Protein AF-0000000070146492 (afdb_homodimer)

InterPro domains:
  IPR040174 Renalase [PTHR23357] (2-181)

Nearest PDB structures (foldseek):
  3qj4-assembly2_B  TM=8.404E-01  e=1.003E-21  Homo sapiens
  3qj4-assembly1_A  TM=8.310E-01  e=7.854E-22  Homo sapiens
  2ivd-assembly1_A  TM=7.027E-01  e=3.568E-03  Myxococcus xanthus
  2ivd-assembly2_B  TM=6.870E-01  e=3.568E-03  Myxococcus xanthus
  2ive-assembly2_B  TM=6.710E-01  e=6.982E-03  Myxococcus xanthus

Radius of gyration: 28.59 Å; Cα contacts (8 Å, |Δi|>4): 729; chains: 2; bounding box: 42×84×58 Å

Secondary structure (DSSP, 8-state):
--------SSPPPSSSS-HHHHHHHHT-EEEEEEEEEEE--TT-----S-SEEE-SS-SSEEEEEEE---SS---TT---EEEEEE-HHHHHHTTTS-HHHHHHHHHHHHHHH-TTPPPPSEEEEEEEEEEEEEEPPTT-SSEEEEETTTTEEEEEGGGS-SSHHHHHHHHHHHHHHHHHH-/--------SSPPPSSSS-HHHHHHHHT-EEEEEEEEEEE--TT-----S-SEEE-SS-SSEEEEEEE---SS---TT---EEEEEE-HHHHHHTTTS-HHHHHHHHHHHHHHH-TTPPPPSEEEEEEEEEEEEEEPPTT-SSEEEEETTTTEEEEEGGGS-SSHHHHHHHHHHHHHHHHHH-

Sequence (364 aa):
PPFPLLLPLSPSPHHLISESQKQQLESASYSSRYALGLFYEAGTEIDVPWAARYISSNPCIRFVSIDNKKRSIESSEVGPSVVIHTSVPFGIKHLEGSSEEVQELILKQLETILPNLPKPVHIKCQKWRYSQVTQAVPSCPGQMTLHLNPLLICGGDGFTHSNFDGCTASALSILEVLKNHLPPFPLLLPLSPSPHHLISESQKQQLESASYSSRYALGLFYEAGTEIDVPWAARYISSNPCIRFVSIDNKKRSIESSEVGPSVVIHTSVPFGIKHLEGSSEEVQELILKQLETILPNLPKPVHIKCQKWRYSQVTQAVPSCPGQMTLHLNPLLICGGDGFTHSNFDGCTASALSILEVLKNHL

Solvent-accessible surface area (backbone atoms only — not comparable to full-atom values): 19879 Å² total; per-residue (Å²): 124,78,70,68,72,86,68,73,92,52,89,48,62,95,44,72,61,51,71,67,55,51,51,42,64,64,60,34,38,52,34,23,28,38,36,38,38,37,32,34,51,51,86,56,80,79,93,61,100,59,54,58,47,80,40,86,85,48,80,44,46,31,35,41,35,45,46,63,68,64,76,72,85,62,76,85,74,58,30,26,35,38,39,36,31,39,26,54,68,38,19,58,76,44,62,84,53,52,58,68,60,50,45,52,54,50,52,57,57,41,40,76,77,49,71,83,66,76,85,56,79,43,75,46,66,32,63,29,63,49,47,35,48,74,36,40,26,75,97,26,81,11,29,45,76,57,27,74,73,44,32,30,36,36,33,20,12,49,20,48,30,63,50,67,69,22,40,49,47,9,50,53,42,47,48,49,52,51,58,68,73,92,124,79,70,70,73,85,67,70,90,50,88,49,61,96,44,72,61,49,72,68,55,52,52,42,64,65,61,35,38,54,35,25,27,38,36,39,38,37,32,36,52,50,86,56,80,79,95,60,101,59,54,59,46,80,39,85,85,50,81,44,45,30,35,40,34,45,46,63,66,66,77,72,84,63,76,85,74,57,31,25,36,39,40,36,31,38,26,55,67,38,19,58,75,47,64,86,53,50,60,69,60,49,45,52,54,50,52,58,57,41,40,77,76,49,70,82,65,76,85,56,79,42,75,45,65,31,62,28,62,49,46,34,49,73,36,40,27,76,98,26,81,11,29,44,76,55,28,74,72,44,33,30,36,36,34,21,13,48,20,47,30,63,50,68,68,22,40,49,47,9,49,52,41,47,50,49,51,51,58,69,72,94

Organism: Ornithorhynchus anatinus (NCBI:txid9258)

Foldseek 3Di:
DPPQPPDDPDDDDPDLFDPVRVVLLVPWAAFKKKKKKFFAWQPDDDDDPDQKDADDPFQWWGIKGKAQPPDDPDDSGGGIMMMTMTDRVNCVVCVPPDQVVSVVVVVVSVCVVPVDDDHGPDMDMDMDRGDKTPGARPPQALKDFRHLVVTDIDGDCSRAIDDDVSRVRNVVVVVVSVVVSD/DPPQPPDDPDDDDPDLFDPVRVVLLVPWAAFKKKKKKFFAWQPDDDDDPDQKDADDPFQWWGIKGKAQPPDDPDDSGGGIMMMTMTDRVNCVVCVPPDQVVSVVVVVVSVCVVPVPDDHGPDMDMDMDRGDKTPGARPPQALKDFRHLVVTDIDGDCNRAIDDDVSRVRNVVVVVVSVVVSD

Structure (mmCIF, N/CA/C/O backbone):
data_AF-0000000070146492-model_v1
#
loop_
_entity.id
_entity.type
_entity.pdbx_description
1 polymer 'Renalase, FAD dependent amine oxidase'
#
loop_
_atom_site.group_PDB
_atom_site.id
_atom_site.type_symbol
_atom_site.label_atom_id
_atom_site.label_alt_id
_atom_site.label_comp_id
_atom_site.label_asym_id
_atom_site.label_entity_id
_atom_site.label_seq_id
_atom_site.pdbx_PDB_ins_code
_atom_site.Cartn_x
_atom_site.Cartn_y
_atom_site.Cartn_z
_atom_site.occupancy
_atom_site.B_iso_or_equiv
_atom_site.auth_seq_id
_atom_site.auth_comp_id
_atom_site.auth_asym_id
_atom_site.auth_atom_id
_atom_site.pdbx_PDB_model_num
ATOM 1 N N . PRO A 1 1 ? -12.344 16.328 19.234 1 38.56 1 PRO A N 1
ATOM 2 C CA . PRO A 1 1 ? -11.914 16.5 17.844 1 38.56 1 PRO A CA 1
ATOM 3 C C . PRO A 1 1 ? -10.453 16.109 17.625 1 38.56 1 PRO A C 1
ATOM 5 O O . PRO A 1 1 ? -9.633 16.25 18.531 1 38.56 1 PRO A O 1
ATOM 8 N N . PRO A 1 2 ? -10.172 15.25 16.688 1 46.34 2 PRO A N 1
ATOM 9 C CA . PRO A 1 2 ? -8.82 14.688 16.578 1 46.34 2 PRO A CA 1
ATOM 10 C C . PRO A 1 2 ? -7.734 15.766 16.578 1 46.34 2 PRO A C 1
ATOM 12 O O . PRO A 1 2 ? -7.973 16.891 16.141 1 46.34 2 PRO A O 1
ATOM 15 N N . PHE A 1 3 ? -7.051 15.875 17.688 1 45.5 3 PHE A N 1
ATOM 16 C CA . PHE A 1 3 ? -5.832 16.672 17.656 1 45.5 3 PHE A CA 1
ATOM 17 C C . PHE A 1 3 ? -5.234 16.703 16.266 1 45.5 3 PHE A C 1
ATOM 19 O O . PHE A 1 3 ? -5.102 15.672 15.609 1 45.5 3 PHE A O 1
ATOM 26 N N . PRO A 1 4 ? -5.465 17.828 15.648 1 51.38 4 PRO A N 1
ATOM 27 C CA . PRO A 1 4 ? -4.824 17.844 14.336 1 51.38 4 PRO A CA 1
ATOM 28 C C . PRO A 1 4 ? -3.438 17.219 14.344 1 51.38 4 PRO A C 1
ATOM 30 O O . PRO A 1 4 ? -2.734 17.266 15.352 1 51.38 4 PRO A O 1
ATOM 33 N N . LEU A 1 5 ? -3.273 16.141 13.703 1 52.41 5 LEU A N 1
ATOM 34 C CA . LEU A 1 5 ? -1.913 15.648 13.508 1 52.41 5 LEU A CA 1
ATOM 35 C C . LEU A 1 5 ? -0.946 16.812 13.289 1 52.41 5 LEU A C 1
ATOM 37 O O . LEU A 1 5 ? -1.197 17.688 12.453 1 52.41 5 LEU A O 1
ATOM 41 N N . LEU A 1 6 ? -0.268 17.203 14.43 1 59.22 6 LEU A N 1
ATOM 42 C CA . LEU A 1 6 ? 0.727 18.266 14.273 1 59.22 6 LEU A CA 1
ATOM 43 C C . LEU A 1 6 ? 1.53 18.078 12.992 1 59.22 6 LEU A C 1
ATOM 45 O O . LEU A 1 6 ? 2.275 17.094 12.859 1 59.22 6 LEU A O 1
ATOM 49 N N . LEU A 1 7 ? 1.055 18.75 11.961 1 60.78 7 LEU A N 1
ATOM 50 C CA . LEU A 1 7 ? 1.689 18.641 10.648 1 60.78 7 LEU A CA 1
ATOM 51 C C . LEU A 1 7 ? 2.967 19.469 10.594 1 60.78 7 LEU A C 1
ATOM 53 O O . LEU A 1 7 ? 3.027 20.562 11.164 1 60.78 7 LEU A O 1
ATOM 57 N N . PRO A 1 8 ? 3.965 18.766 10.125 1 60.12 8 PRO A N 1
ATOM 58 C CA . PRO A 1 8 ? 5.219 19.516 10.008 1 60.12 8 PRO A CA 1
ATOM 59 C C . PRO A 1 8 ? 5.102 20.734 9.086 1 60.12 8 PRO A C 1
ATOM 61 O O . PRO A 1 8 ? 4.203 20.781 8.242 1 60.12 8 PRO A O 1
ATOM 64 N N . LEU A 1 9 ? 5.852 21.75 9.414 1 69 9 LEU A N 1
ATOM 65 C CA . LEU A 1 9 ? 5.887 22.938 8.57 1 69 9 LEU A CA 1
ATOM 66 C C . LEU A 1 9 ? 6.73 22.703 7.324 1 69 9 LEU A C 1
ATOM 68 O O . LEU A 1 9 ? 7.699 23.422 7.074 1 69 9 LEU A O 1
ATOM 72 N N . SER A 1 10 ? 6.59 21.453 6.75 1 63.06 10 SER A N 1
ATOM 73 C CA . SER A 1 10 ? 7.305 21.141 5.516 1 63.06 10 SER A CA 1
ATOM 74 C C . SER A 1 10 ? 6.348 21.047 4.332 1 63.06 10 SER A C 1
ATOM 76 O O . SER A 1 10 ? 5.16 20.766 4.512 1 63.06 10 SER A O 1
ATOM 78 N N . PRO A 1 11 ? 6.922 21.469 3.213 1 59.66 11 PRO A N 1
ATOM 79 C CA . PRO A 1 11 ? 6.07 21.422 2.023 1 59.66 11 PRO A CA 1
ATOM 80 C C . PRO A 1 11 ? 5.387 20.062 1.851 1 59.66 11 PRO A C 1
ATOM 82 O O . PRO A 1 11 ? 5.98 19.031 2.145 1 59.66 11 PRO A O 1
ATOM 85 N N . SER A 1 12 ? 4.078 20.172 1.763 1 61.81 12 SER A N 1
ATOM 86 C CA . SER A 1 12 ? 3.32 18.938 1.542 1 61.81 12 SER A CA 1
ATOM 87 C C . SER A 1 12 ? 3.227 18.609 0.057 1 61.81 12 SER A C 1
ATOM 89 O O . SER A 1 12 ? 3.184 19.5 -0.785 1 61.81 12 SER A O 1
ATOM 91 N N . PRO A 1 13 ? 3.438 17.406 -0.226 1 61.25 13 PRO A N 1
ATOM 92 C CA . PRO A 1 13 ? 3.307 17.062 -1.643 1 61.25 13 PRO A CA 1
ATOM 93 C C . PRO A 1 13 ? 1.911 17.344 -2.193 1 61.25 13 PRO A C 1
ATOM 95 O O . PRO A 1 13 ? 0.932 17.328 -1.442 1 61.25 13 PRO A O 1
ATOM 98 N N . HIS A 1 14 ? 1.918 17.688 -3.426 1 64.25 14 HIS A N 1
ATOM 99 C CA . HIS A 1 14 ? 0.684 17.953 -4.156 1 64.25 14 HIS A CA 1
ATOM 100 C C . HIS A 1 14 ? -0.111 16.672 -4.371 1 64.25 14 HIS A C 1
ATOM 102 O O . HIS A 1 14 ? -1.314 16.719 -4.637 1 64.25 14 HIS A O 1
ATOM 108 N N . HIS A 1 15 ? 0.665 15.57 -4.258 1 75.31 15 HIS A N 1
ATOM 109 C CA . HIS A 1 15 ? 0.037 14.266 -4.457 1 75.31 15 HIS A CA 1
ATOM 110 C C . HIS A 1 15 ? 0.313 13.336 -3.281 1 75.31 15 HIS A C 1
ATOM 112 O O . HIS A 1 15 ? 1.333 13.477 -2.602 1 75.31 15 HIS A O 1
ATOM 118 N N . LEU A 1 16 ? -0.626 12.547 -3.051 1 79.5 16 LEU A N 1
ATOM 119 C CA . LEU A 1 16 ? -0.427 11.57 -1.985 1 79.5 16 LEU A CA 1
ATOM 120 C C . LEU A 1 16 ? 0.783 10.688 -2.275 1 79.5 16 LEU A C 1
ATOM 122 O O . LEU A 1 16 ? 1.539 10.344 -1.365 1 79.5 16 LEU A O 1
ATOM 126 N N . ILE A 1 17 ? 0.927 10.383 -3.562 1 85.44 17 ILE A N 1
ATOM 127 C CA . ILE A 1 17 ? 2.055 9.578 -4.023 1 85.44 17 ILE A CA 1
ATOM 128 C C . ILE A 1 17 ? 2.854 10.359 -5.062 1 85.44 17 ILE A C 1
ATOM 130 O O . ILE A 1 17 ? 2.289 10.867 -6.035 1 85.44 17 ILE A O 1
ATOM 134 N N . SER A 1 18 ? 4.16 10.469 -4.84 1 86.69 18 SER A N 1
ATOM 135 C CA . SER A 1 18 ? 5.004 11.203 -5.777 1 86.69 18 SER A CA 1
ATOM 136 C C . SER A 1 18 ? 5.266 10.383 -7.039 1 86.69 18 SER A C 1
ATOM 138 O O . SER A 1 18 ? 5.105 9.164 -7.039 1 86.69 18 SER A O 1
ATOM 140 N N . GLU A 1 19 ? 5.688 11.047 -8.117 1 87 19 GLU A N 1
ATOM 141 C CA . GLU A 1 19 ? 6.047 10.375 -9.367 1 87 19 GLU A CA 1
ATOM 142 C C . GLU A 1 19 ? 7.223 9.422 -9.156 1 87 19 GLU A C 1
ATOM 144 O O . GLU A 1 19 ? 7.254 8.336 -9.734 1 87 19 GLU A O 1
ATOM 149 N N . SER A 1 20 ? 8.133 9.883 -8.352 1 90.5 20 SER A N 1
ATOM 150 C CA . SER A 1 20 ? 9.281 9.039 -8.062 1 90.5 20 SER A CA 1
ATOM 151 C C . SER A 1 20 ? 8.859 7.758 -7.352 1 90.5 20 SER A C 1
ATOM 153 O O . SER A 1 20 ? 9.383 6.68 -7.648 1 90.5 20 SER A O 1
ATOM 155 N N . GLN A 1 21 ? 7.996 7.809 -6.465 1 89.94 21 GLN A N 1
ATOM 156 C CA . GLN A 1 21 ? 7.477 6.645 -5.758 1 89.94 21 GLN A CA 1
ATOM 157 C C . GLN A 1 21 ? 6.742 5.703 -6.707 1 89.94 21 GLN A C 1
ATOM 159 O O . GLN A 1 21 ? 6.887 4.484 -6.617 1 89.94 21 GLN A O 1
ATOM 164 N N . LYS A 1 22 ? 5.98 6.258 -7.555 1 88.12 22 LYS A N 1
ATOM 165 C CA . LYS A 1 22 ? 5.281 5.453 -8.555 1 88.12 22 LYS A CA 1
ATOM 166 C C . LYS A 1 22 ? 6.266 4.668 -9.414 1 88.12 22 LYS A C 1
ATOM 168 O O . LYS A 1 22 ? 6.078 3.471 -9.641 1 88.12 22 LYS A O 1
ATOM 173 N N . GLN A 1 23 ? 7.207 5.371 -9.891 1 91.38 23 GLN A N 1
ATOM 174 C CA . GLN A 1 23 ? 8.227 4.738 -10.719 1 91.38 23 GLN A CA 1
ATOM 175 C C . GLN A 1 23 ? 8.938 3.625 -9.961 1 91.38 23 GLN A C 1
ATOM 177 O O . GLN A 1 23 ? 9.227 2.566 -10.523 1 91.38 23 GLN A O 1
ATOM 182 N N . GLN A 1 24 ? 9.266 3.859 -8.742 1 92.62 24 GLN A N 1
ATOM 183 C CA . GLN A 1 24 ? 9.914 2.846 -7.918 1 92.62 24 GLN A CA 1
ATOM 184 C C . GLN A 1 24 ? 9.031 1.613 -7.762 1 92.62 24 GLN A C 1
ATOM 186 O O . GLN A 1 24 ? 9.5 0.482 -7.891 1 92.62 24 GLN A O 1
ATOM 191 N N . LEU A 1 25 ? 7.785 1.831 -7.496 1 90.44 25 LEU A N 1
ATOM 192 C CA . LEU A 1 25 ? 6.832 0.737 -7.348 1 90.44 25 LEU A CA 1
ATOM 193 C C . LEU A 1 25 ? 6.738 -0.081 -8.633 1 90.44 25 LEU A C 1
ATOM 195 O O . LEU A 1 25 ? 6.625 -1.308 -8.578 1 90.44 25 LEU A O 1
ATOM 199 N N . GLU A 1 26 ? 6.855 0.571 -9.742 1 89.5 26 GLU A N 1
ATOM 200 C CA . GLU A 1 26 ? 6.719 -0.075 -11.039 1 89.5 26 GLU A CA 1
ATOM 201 C C . GLU A 1 26 ? 8.008 -0.787 -11.445 1 89.5 26 GLU A C 1
ATOM 203 O O . GLU A 1 26 ? 8.023 -1.561 -12.398 1 89.5 26 GLU A O 1
ATOM 208 N N . SER A 1 27 ? 9.031 -0.543 -10.688 1 92.44 27 SER A N 1
ATOM 209 C CA . SER A 1 27 ? 10.328 -1.104 -11.055 1 92.44 27 SER A CA 1
ATOM 210 C C . SER A 1 27 ? 10.445 -2.555 -10.609 1 92.44 27 SER A C 1
ATOM 212 O O . SER A 1 27 ? 11.344 -3.275 -11.055 1 92.44 27 SER A O 1
ATOM 214 N N . ALA A 1 28 ? 9.625 -2.936 -9.719 1 92.44 28 ALA A N 1
ATOM 215 C CA . ALA A 1 28 ? 9.641 -4.344 -9.328 1 92.44 28 ALA A CA 1
ATOM 216 C C . ALA A 1 28 ? 9.383 -5.25 -10.531 1 92.44 28 ALA A C 1
ATOM 218 O O . ALA A 1 28 ? 8.633 -4.883 -11.438 1 92.44 28 ALA A O 1
ATOM 219 N N . SER A 1 29 ? 10.047 -6.414 -10.531 1 91.69 29 SER A N 1
ATOM 220 C CA . SER A 1 29 ? 9.844 -7.371 -11.609 1 91.69 29 SER A CA 1
ATOM 221 C C . SER A 1 29 ? 9.375 -8.719 -11.07 1 91.69 29 SER A C 1
ATOM 223 O O . SE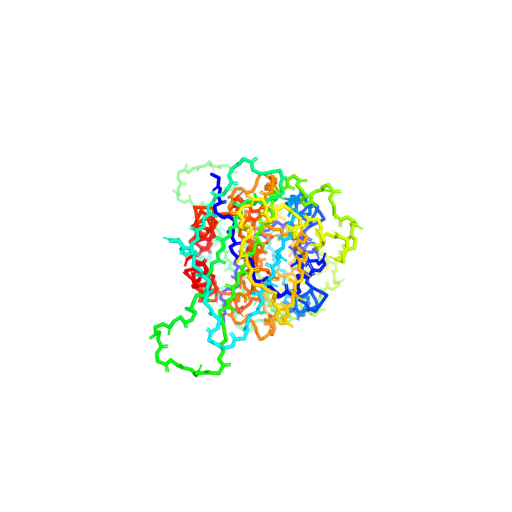R A 1 29 ? 9.711 -9.102 -9.953 1 91.69 29 SER A O 1
ATOM 225 N N . TYR A 1 30 ? 8.695 -9.391 -11.914 1 90 30 TYR A N 1
ATOM 226 C CA . TYR A 1 30 ? 8.094 -10.672 -11.562 1 90 30 TYR A CA 1
ATOM 227 C C . TYR A 1 30 ? 8.32 -11.703 -12.664 1 90 30 TYR A C 1
ATOM 229 O O . TYR A 1 30 ? 8.445 -11.344 -13.836 1 90 30 TYR A O 1
ATOM 237 N N . SER A 1 31 ? 8.414 -12.945 -12.25 1 89.12 31 SER A N 1
ATOM 238 C CA . SER A 1 31 ? 8.438 -14.031 -13.219 1 89.12 31 SER A CA 1
ATOM 239 C C . SER A 1 31 ? 7.031 -14.445 -13.625 1 89.12 31 SER A C 1
ATOM 241 O O . SER A 1 31 ? 6.066 -14.172 -12.906 1 89.12 31 SER A O 1
ATOM 243 N N . SER A 1 32 ? 7.035 -14.945 -14.844 1 88.94 32 SER A N 1
ATOM 244 C CA . SER A 1 32 ? 5.793 -15.539 -15.32 1 88.94 32 SER A CA 1
ATOM 245 C C . SER A 1 32 ? 5.852 -17.062 -15.25 1 88.94 32 SER A C 1
ATOM 247 O O . SER A 1 32 ? 6.926 -17.656 -15.391 1 88.94 32 SER A O 1
ATOM 249 N N . ARG A 1 33 ? 4.688 -17.656 -14.984 1 90.25 33 ARG A N 1
ATOM 250 C CA . ARG A 1 33 ? 4.586 -19.125 -14.945 1 90.25 33 ARG A CA 1
ATOM 251 C C . ARG A 1 33 ? 3.23 -19.578 -15.469 1 90.25 33 ARG A C 1
ATOM 253 O O . ARG A 1 33 ? 2.285 -18.797 -15.547 1 90.25 33 ARG A O 1
ATOM 260 N N . TYR A 1 34 ? 3.273 -20.844 -15.891 1 92.19 34 TYR A N 1
ATOM 261 C CA . TYR A 1 34 ? 2.01 -21.484 -16.25 1 92.19 34 TYR A CA 1
ATOM 262 C C . TYR A 1 34 ? 1.617 -22.531 -15.227 1 92.19 34 TYR A C 1
ATOM 264 O O . TYR A 1 34 ? 2.482 -23.203 -14.641 1 92.19 34 TYR A O 1
ATOM 272 N N . ALA A 1 35 ? 0.343 -22.625 -15.078 1 92.38 35 ALA A N 1
ATOM 273 C CA . ALA A 1 35 ? -0.216 -23.766 -14.359 1 92.38 35 ALA A CA 1
ATOM 274 C C . ALA A 1 35 ? -1.19 -24.531 -15.242 1 92.38 35 ALA A C 1
ATOM 276 O O . ALA A 1 35 ? -1.97 -23.938 -15.992 1 92.38 35 ALA A O 1
ATOM 277 N N . LEU A 1 36 ? -1.125 -25.844 -15.195 1 95.25 36 LEU A N 1
ATOM 278 C CA . LEU A 1 36 ? -2.037 -26.719 -15.922 1 95.25 36 LEU A CA 1
ATOM 279 C C . LEU A 1 36 ? -2.799 -27.625 -14.969 1 95.25 36 LEU A C 1
ATOM 281 O O . LEU A 1 36 ? -2.191 -28.328 -14.148 1 95.25 36 LEU A O 1
ATOM 285 N N . GLY A 1 37 ? -4.113 -27.516 -15.062 1 95.06 37 GLY A N 1
ATOM 286 C CA . GLY A 1 37 ? -4.961 -28.422 -14.305 1 95.06 37 GLY A CA 1
ATOM 287 C C . GLY A 1 37 ? -5.578 -29.516 -15.148 1 95.06 37 GLY A C 1
ATOM 288 O O . GLY A 1 37 ? -6.156 -29.234 -16.203 1 95.06 37 GLY A O 1
ATOM 289 N N . LEU A 1 38 ? -5.402 -30.719 -14.695 1 96.06 38 LEU A N 1
ATOM 290 C CA . LEU A 1 38 ? -6.059 -31.875 -15.281 1 96.06 38 LEU A CA 1
ATOM 291 C C . LEU A 1 38 ? -7.133 -32.438 -14.344 1 96.06 38 LEU A C 1
ATOM 293 O O . LEU A 1 38 ? -6.844 -32.781 -13.203 1 96.06 38 LEU A O 1
ATOM 297 N N . PHE A 1 39 ? -8.328 -32.5 -14.859 1 95 39 PHE A N 1
ATOM 298 C CA . PHE A 1 39 ? -9.453 -32.938 -14.039 1 95 39 PHE A CA 1
ATOM 299 C C . PHE A 1 39 ? -10.023 -34.25 -14.555 1 95 39 PHE A C 1
ATOM 301 O O . PHE A 1 39 ? -10.234 -34.406 -15.766 1 95 39 PHE A O 1
ATOM 308 N N . TYR A 1 40 ? -10.312 -35.125 -13.609 1 94.88 40 TYR A N 1
ATOM 309 C CA . TYR A 1 40 ? -10.742 -36.469 -13.984 1 94.88 40 TYR A CA 1
ATOM 310 C C . TYR A 1 40 ? -12.125 -36.781 -13.414 1 94.88 40 TYR A C 1
ATOM 312 O O . TYR A 1 40 ? -12.609 -36.062 -12.531 1 94.88 40 TYR A O 1
ATOM 320 N N . GLU A 1 41 ? -12.695 -37.75 -14.008 1 92.94 41 GLU A N 1
ATOM 321 C CA . GLU A 1 41 ? -14.008 -38.188 -13.531 1 92.94 41 GLU A CA 1
ATOM 322 C C . GLU A 1 41 ? -13.898 -38.844 -12.164 1 92.94 41 GLU A C 1
ATOM 324 O O . GLU A 1 41 ? -12.859 -39.438 -11.828 1 92.94 41 GLU A O 1
ATOM 329 N N . ALA A 1 42 ? -15.047 -38.719 -11.508 1 90.81 42 ALA A N 1
ATOM 330 C CA . ALA A 1 42 ? -15.141 -39.438 -10.242 1 90.81 42 ALA A CA 1
ATOM 331 C C . ALA A 1 42 ? -14.805 -40.938 -10.414 1 90.81 42 ALA A C 1
ATOM 333 O O . ALA A 1 42 ? -15.234 -41.562 -11.391 1 90.81 42 ALA A O 1
ATOM 334 N N . GLY A 1 43 ? -14.016 -41.469 -9.492 1 88.62 43 GLY A N 1
ATOM 335 C CA . GLY A 1 43 ? -13.656 -42.875 -9.555 1 88.62 43 GLY A CA 1
ATOM 336 C C . GLY A 1 43 ? -12.312 -43.125 -10.211 1 88.62 43 GLY A C 1
ATOM 337 O O . GLY A 1 43 ? -11.758 -44.219 -10.117 1 88.62 43 GLY A O 1
ATOM 338 N N . THR A 1 44 ? -11.836 -42.031 -10.891 1 91.81 44 THR A N 1
ATOM 339 C CA . THR A 1 44 ? -10.516 -42.188 -11.5 1 91.81 44 THR A CA 1
ATOM 340 C C . THR A 1 44 ? -9.438 -42.312 -10.43 1 91.81 44 THR A C 1
ATOM 342 O O . THR A 1 44 ? -9.477 -41.594 -9.414 1 91.81 44 THR A O 1
ATOM 345 N N . GLU A 1 45 ? -8.523 -43.25 -10.641 1 89.12 45 GLU A N 1
ATOM 346 C CA . GLU A 1 45 ? -7.406 -43.406 -9.719 1 89.12 45 GLU A CA 1
ATOM 347 C C . GLU A 1 45 ? -6.09 -43 -10.367 1 89.12 45 GLU A C 1
ATOM 349 O O . GLU A 1 45 ? -5.773 -43.406 -11.484 1 89.12 45 GLU A O 1
ATOM 354 N N . ILE A 1 46 ? -5.465 -42.125 -9.719 1 90.69 46 ILE A N 1
ATOM 355 C CA . ILE A 1 46 ? -4.121 -41.75 -10.133 1 90.69 46 ILE A CA 1
ATOM 356 C C . ILE A 1 46 ? -3.09 -42.438 -9.234 1 90.69 46 ILE A C 1
ATOM 358 O O . ILE A 1 46 ? -2.963 -42.094 -8.055 1 90.69 46 ILE A O 1
ATOM 362 N N . ASP A 1 47 ? -2.41 -43.406 -9.734 1 86.06 47 ASP A N 1
ATOM 363 C CA . ASP A 1 47 ? -1.532 -44.281 -8.969 1 86.06 47 ASP A CA 1
ATOM 364 C C . ASP A 1 47 ? -0.116 -43.688 -8.898 1 86.06 47 ASP A C 1
ATOM 366 O O . ASP A 1 47 ? 0.778 -44.156 -9.617 1 86.06 47 ASP A O 1
ATOM 370 N N . VAL A 1 48 ? 0.106 -42.75 -8.156 1 88.12 48 VAL A N 1
ATOM 371 C CA . VAL A 1 48 ? 1.417 -42.156 -7.867 1 88.12 48 VAL A CA 1
ATOM 372 C C . VAL A 1 48 ? 1.633 -42.125 -6.355 1 88.12 48 VAL A C 1
ATOM 374 O O . VAL A 1 48 ? 0.7 -41.844 -5.598 1 88.12 48 VAL A O 1
ATOM 377 N N . PRO A 1 49 ? 2.766 -42.438 -5.797 1 87.25 49 PRO A N 1
ATOM 378 C CA . PRO A 1 49 ? 3 -42.625 -4.363 1 87.25 49 PRO A CA 1
ATOM 379 C C . PRO A 1 49 ? 3.221 -41.281 -3.641 1 87.25 49 PRO A C 1
ATOM 381 O O . PRO A 1 49 ? 3.752 -41.281 -2.527 1 87.25 49 PRO A O 1
ATOM 384 N N . TRP A 1 50 ? 3.047 -40.156 -4.332 1 88.31 50 TRP A N 1
ATOM 385 C CA . TRP A 1 50 ? 3.248 -38.844 -3.723 1 88.31 50 TRP A CA 1
ATOM 386 C C . TRP A 1 50 ? 2.086 -37.906 -4.043 1 88.31 50 TRP A C 1
ATOM 388 O O . TRP A 1 50 ? 1.426 -38.062 -5.074 1 88.31 50 TRP A O 1
ATOM 398 N N . ALA A 1 51 ? 1.689 -37.031 -3.115 1 88.62 51 ALA A N 1
ATOM 399 C CA . ALA A 1 51 ? 0.662 -36.031 -3.312 1 88.62 51 ALA A CA 1
ATOM 400 C C . ALA A 1 51 ? 1.224 -34.812 -4.055 1 88.62 51 ALA A C 1
ATOM 402 O O . ALA A 1 51 ? 0.498 -34.125 -4.781 1 88.62 51 ALA A O 1
ATOM 403 N N . ALA A 1 52 ? 2.447 -34.594 -3.863 1 91 52 ALA A N 1
ATOM 404 C CA . ALA A 1 52 ? 3.133 -33.5 -4.52 1 91 52 ALA A CA 1
ATOM 405 C C . ALA A 1 52 ? 4.609 -33.812 -4.738 1 91 52 ALA A C 1
ATOM 407 O O . ALA A 1 52 ? 5.219 -34.531 -3.945 1 91 52 ALA A O 1
ATOM 408 N N . ARG A 1 53 ? 5.109 -33.281 -5.793 1 91.19 53 ARG A N 1
ATOM 409 C CA . ARG A 1 53 ? 6.504 -33.562 -6.137 1 91.19 53 ARG A CA 1
ATOM 410 C C . ARG A 1 53 ? 7.152 -32.344 -6.801 1 91.19 53 ARG A C 1
ATOM 412 O O . ARG A 1 53 ? 6.578 -31.75 -7.711 1 91.19 53 ARG A O 1
ATOM 419 N N . TYR A 1 54 ? 8.336 -32 -6.27 1 91.81 54 TYR A N 1
ATOM 420 C CA . TYR A 1 54 ? 9.18 -31.016 -6.922 1 91.81 54 TYR A CA 1
ATOM 421 C C . TYR A 1 54 ? 10.094 -31.672 -7.953 1 91.81 54 TYR A C 1
ATOM 423 O O . TYR A 1 54 ? 10.727 -32.688 -7.676 1 91.81 54 TYR A O 1
ATOM 431 N N . ILE A 1 55 ? 10.18 -31.062 -9.047 1 93.31 55 ILE A N 1
ATOM 432 C CA . ILE A 1 55 ? 10.938 -31.656 -10.148 1 93.31 55 ILE A CA 1
ATOM 433 C C . ILE A 1 55 ? 12.031 -30.688 -10.594 1 93.31 55 ILE A C 1
ATOM 435 O O . ILE A 1 55 ? 11.742 -29.656 -11.195 1 93.31 55 ILE A O 1
ATOM 439 N N . SER A 1 56 ? 13.258 -31.031 -10.461 1 90.69 56 SER A N 1
ATOM 440 C CA . SER A 1 56 ? 14.352 -30.109 -10.727 1 90.69 56 SER A CA 1
ATOM 441 C C . SER A 1 56 ? 14.977 -30.375 -12.094 1 90.69 56 SER A C 1
ATOM 443 O O . SER A 1 56 ? 15.625 -29.5 -12.664 1 90.69 56 SER A O 1
ATOM 445 N N . SER A 1 57 ? 14.734 -31.516 -12.688 1 91.69 57 SER A N 1
ATOM 446 C CA . SER A 1 57 ? 15.508 -31.922 -13.859 1 91.69 57 SER A CA 1
ATOM 447 C C . SER A 1 57 ? 14.75 -31.656 -15.148 1 91.69 57 SER A C 1
ATOM 449 O O . SER A 1 57 ? 15.32 -31.734 -16.234 1 91.69 57 SER A O 1
ATOM 451 N N . ASN A 1 58 ? 13.523 -31.297 -15.039 1 95.25 58 ASN A N 1
ATOM 452 C CA . ASN A 1 58 ? 12.703 -31.078 -16.219 1 95.25 58 ASN A CA 1
ATOM 453 C C . ASN A 1 58 ? 12.781 -29.641 -16.703 1 95.25 58 ASN A C 1
ATOM 455 O O . ASN A 1 58 ? 12.766 -28.703 -15.898 1 95.25 58 ASN A O 1
ATOM 459 N N . PRO A 1 59 ? 12.898 -29.438 -18 1 95.06 59 PRO A N 1
ATOM 460 C CA . PRO A 1 59 ? 13.055 -28.078 -18.516 1 95.06 59 PRO A CA 1
ATOM 461 C C . PRO A 1 59 ? 11.766 -27.266 -18.453 1 95.06 59 PRO A C 1
ATOM 463 O O . PRO A 1 59 ? 11.789 -26.047 -18.641 1 95.06 59 PRO A O 1
ATOM 466 N N . CYS A 1 60 ? 10.656 -27.891 -18.203 1 96.56 60 CYS A N 1
ATOM 467 C CA . CYS A 1 60 ? 9.344 -27.266 -18.281 1 96.56 60 CYS A CA 1
ATOM 468 C C . CYS A 1 60 ? 8.633 -27.312 -16.922 1 96.56 60 CYS A C 1
ATOM 470 O O . CYS A 1 60 ? 8.242 -26.281 -16.391 1 96.56 60 CYS A O 1
ATOM 472 N N . ILE A 1 61 ? 8.609 -28.438 -16.359 1 96.19 61 ILE A N 1
ATOM 473 C CA . ILE A 1 61 ? 7.77 -28.672 -15.195 1 96.19 61 ILE A CA 1
ATOM 474 C C . ILE A 1 61 ? 8.609 -28.578 -13.93 1 96.19 61 ILE A C 1
ATOM 476 O O . ILE A 1 61 ? 9.711 -29.125 -13.859 1 96.19 61 ILE A O 1
ATOM 480 N N . ARG A 1 62 ? 8.062 -27.812 -12.961 1 93.44 62 ARG A N 1
ATOM 481 C CA . ARG A 1 62 ? 8.805 -27.625 -11.719 1 93.44 62 ARG A CA 1
ATOM 482 C C . ARG A 1 62 ? 8.078 -28.297 -10.547 1 93.44 62 ARG A C 1
ATOM 484 O O . ARG A 1 62 ? 8.711 -28.766 -9.602 1 93.44 62 ARG A O 1
ATOM 491 N N . PHE A 1 63 ? 6.766 -28.406 -10.672 1 93.5 63 PHE A N 1
ATOM 492 C CA . PHE A 1 63 ? 5.988 -28.922 -9.555 1 93.5 63 PHE A CA 1
ATOM 493 C C . PHE A 1 63 ? 4.734 -29.625 -10.055 1 93.5 63 PHE A C 1
ATOM 495 O O . PHE A 1 63 ? 4.078 -29.172 -10.984 1 93.5 63 PHE A O 1
ATOM 502 N N . VAL A 1 64 ? 4.414 -30.75 -9.391 1 93.69 64 VAL A N 1
ATOM 503 C CA . VAL A 1 64 ? 3.189 -31.484 -9.68 1 93.69 64 VAL A CA 1
ATOM 504 C C . VAL A 1 64 ? 2.484 -31.844 -8.375 1 93.69 64 VAL A C 1
ATOM 506 O O . VAL A 1 64 ? 3.119 -32.312 -7.426 1 93.69 64 VAL A O 1
ATOM 509 N N . SER A 1 65 ? 1.281 -31.547 -8.336 1 92.56 65 SER A N 1
ATOM 510 C CA . SER A 1 65 ? 0.479 -31.953 -7.184 1 92.56 65 SER A CA 1
ATOM 511 C C . SER A 1 65 ? -0.762 -32.719 -7.617 1 92.56 65 SER A C 1
ATOM 513 O O . SER A 1 65 ? -1.318 -32.469 -8.688 1 92.56 65 SER A O 1
ATOM 515 N N . ILE A 1 66 ? -1.153 -33.688 -6.785 1 91.31 66 ILE A N 1
ATOM 516 C CA . ILE A 1 66 ? -2.318 -34.531 -7.047 1 91.31 66 ILE A CA 1
ATOM 517 C C . ILE A 1 66 ? -3.322 -34.375 -5.902 1 91.31 66 ILE A C 1
ATOM 519 O O . ILE A 1 66 ? -2.959 -34.531 -4.73 1 91.31 66 ILE A O 1
ATOM 523 N N . ASP A 1 67 ? -4.418 -33.969 -6.227 1 87.38 67 ASP A N 1
ATOM 524 C CA . ASP A 1 67 ? -5.516 -33.938 -5.262 1 87.38 67 ASP A CA 1
ATOM 525 C C . ASP A 1 67 ? -6.449 -35.125 -5.469 1 87.38 67 ASP A C 1
ATOM 527 O O . ASP A 1 67 ? -7.285 -35.125 -6.375 1 87.38 67 ASP A O 1
ATOM 531 N N . ASN A 1 68 ? -6.133 -36.094 -4.602 1 77.31 68 ASN A N 1
ATOM 532 C CA . ASN A 1 68 ? -6.969 -37.281 -4.664 1 77.31 68 ASN A CA 1
ATOM 533 C C . ASN A 1 68 ? -8.242 -37.125 -3.832 1 77.31 68 ASN A C 1
ATOM 535 O O . ASN A 1 68 ? -8.18 -36.656 -2.689 1 77.31 68 ASN A O 1
ATOM 539 N N . LYS A 1 69 ? -8.992 -36.312 -4.129 1 58.09 69 LYS A N 1
ATOM 540 C CA . LYS A 1 69 ? -10.148 -36.219 -3.242 1 58.09 69 LYS A CA 1
ATOM 541 C C . LYS A 1 69 ? -10.469 -37.562 -2.613 1 58.09 69 LYS A C 1
ATOM 543 O O . LYS A 1 69 ? -11.25 -38.344 -3.164 1 58.09 69 LYS A O 1
ATOM 548 N N . LYS A 1 70 ? -9.484 -38.344 -2.348 1 52.09 70 LYS A N 1
ATOM 549 C CA . LYS A 1 70 ? -10.031 -39.5 -1.679 1 52.09 70 LYS A CA 1
ATOM 550 C C . LYS A 1 70 ? -10.984 -39.094 -0.553 1 52.09 70 LYS A C 1
ATOM 552 O O . LYS A 1 70 ? -12.102 -39.594 -0.469 1 52.09 70 LYS A O 1
ATOM 557 N N . ARG A 1 71 ? -10.297 -38.938 0.713 1 45.94 71 ARG A N 1
ATOM 558 C CA . ARG A 1 71 ? -10.688 -39.344 2.061 1 45.94 71 ARG A CA 1
ATOM 559 C C . ARG A 1 71 ? -11.836 -38.469 2.572 1 45.94 71 ARG A C 1
ATOM 561 O O . ARG A 1 71 ? -12.453 -38.781 3.59 1 45.94 71 ARG A O 1
ATOM 568 N N . SER A 1 72 ? -11.609 -37.062 2.676 1 44.75 72 SER A N 1
ATOM 569 C CA . SER A 1 72 ? -12.781 -36.562 3.379 1 44.75 72 SER A CA 1
ATOM 570 C C . SER A 1 72 ? -14.07 -36.938 2.652 1 44.75 72 SER A C 1
ATOM 572 O O . SER A 1 72 ? -14.086 -37.031 1.426 1 44.75 72 SER A O 1
ATOM 574 N N . ILE A 1 73 ? -15.023 -37.5 3.338 1 44.03 73 ILE A N 1
ATOM 575 C CA . ILE A 1 7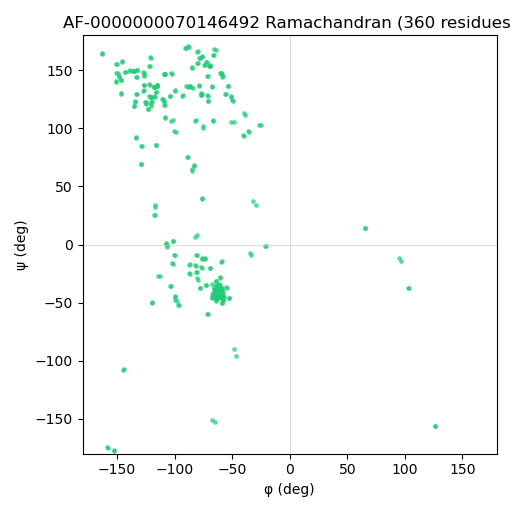3 ? -16.375 -38 3.104 1 44.03 73 ILE A CA 1
ATOM 576 C C . ILE A 1 73 ? -17.078 -37.125 2.057 1 44.03 73 ILE A C 1
ATOM 578 O O . ILE A 1 73 ? -18.281 -37.25 1.844 1 44.03 73 ILE A O 1
ATOM 582 N N . GLU A 1 74 ? -16.453 -36.031 1.678 1 47.19 74 GLU A N 1
ATOM 583 C CA . GLU A 1 74 ? -17.422 -35.219 0.986 1 47.19 74 GLU A CA 1
ATOM 584 C C . GLU A 1 74 ? -17.906 -35.875 -0.304 1 47.19 74 GLU A C 1
ATOM 586 O O . GLU A 1 74 ? -17.359 -36.906 -0.715 1 47.19 74 GLU A O 1
ATOM 591 N N . SER A 1 75 ? -18.422 -34.969 -1.485 1 52.91 75 SER A N 1
ATOM 592 C CA . SER A 1 75 ? -19.422 -35.375 -2.477 1 52.91 75 SER A CA 1
ATOM 593 C C . SER A 1 75 ? -18.828 -36.344 -3.504 1 52.91 75 SER A C 1
ATOM 595 O O . SER A 1 75 ? -17.75 -36.094 -4.027 1 52.91 75 SER A O 1
ATOM 597 N N . SER A 1 76 ? -19.031 -37.625 -3.463 1 60.88 76 SER A N 1
ATOM 598 C CA . SER A 1 76 ? -18.922 -38.781 -4.367 1 60.88 76 SER A CA 1
ATOM 599 C C . SER A 1 76 ? -18.953 -38.312 -5.824 1 60.88 76 SER A C 1
ATOM 601 O O . SER A 1 76 ? -18.594 -39.094 -6.723 1 60.88 76 SER A O 1
ATOM 603 N N . GLU A 1 77 ? -19.094 -36.938 -5.992 1 75.75 77 GLU A N 1
ATOM 604 C CA . GLU A 1 77 ? -19.359 -36.531 -7.371 1 75.75 77 GLU A CA 1
ATOM 605 C C . GLU A 1 77 ? -18.141 -35.875 -8.008 1 75.75 77 GLU A C 1
ATOM 607 O O . GLU A 1 77 ? -18.109 -35.688 -9.219 1 75.75 77 GLU A O 1
ATOM 612 N N . VAL A 1 78 ? -17.031 -35.719 -7.234 1 80.69 78 VAL A N 1
ATOM 613 C CA . VAL A 1 78 ? -15.906 -35 -7.844 1 80.69 78 VAL A CA 1
ATOM 614 C C . VAL A 1 78 ? -14.711 -35.938 -8 1 80.69 78 VAL A C 1
ATOM 616 O O . VAL A 1 78 ? -14.375 -36.688 -7.074 1 80.69 78 VAL A O 1
ATOM 619 N N . GLY A 1 79 ? -14.008 -35.969 -9.062 1 89.56 79 GLY A N 1
ATOM 620 C CA . GLY A 1 79 ? -12.852 -36.812 -9.375 1 89.56 79 GLY A CA 1
ATOM 621 C C . GLY A 1 79 ? -11.531 -36.156 -8.984 1 89.56 79 GLY A C 1
ATOM 622 O O . GLY A 1 79 ? -11.508 -35 -8.531 1 89.56 79 GLY A O 1
ATOM 623 N N . PRO A 1 80 ? -10.461 -36.906 -9.023 1 92.62 80 PRO A N 1
ATOM 624 C CA . PRO A 1 80 ? -9.141 -36.375 -8.711 1 92.62 80 PRO A CA 1
ATOM 625 C C . PRO A 1 80 ? -8.664 -35.344 -9.727 1 92.62 80 PRO A C 1
ATOM 627 O O . PRO A 1 80 ? -9.25 -35.219 -10.805 1 92.62 80 PRO A O 1
ATOM 630 N N . SER A 1 81 ? -7.684 -34.594 -9.328 1 93.31 81 SER A N 1
ATOM 631 C CA . SER A 1 81 ? -7.09 -33.625 -10.227 1 93.31 81 SER A CA 1
ATOM 632 C C . SER A 1 81 ? -5.57 -33.594 -10.086 1 93.31 81 SER A C 1
ATOM 634 O O . SER A 1 81 ? -5.027 -34 -9.055 1 93.31 81 SER A O 1
ATOM 636 N N . VAL A 1 82 ? -4.898 -33.281 -11.109 1 94.06 82 VAL A N 1
ATOM 637 C CA . VAL A 1 82 ? -3.455 -33.094 -11.141 1 94.06 82 VAL A CA 1
ATOM 638 C C . VAL A 1 82 ? -3.152 -31.641 -11.539 1 94.06 82 VAL A C 1
ATOM 640 O O . VAL A 1 82 ? -3.68 -31.141 -12.531 1 94.06 82 VAL A O 1
ATOM 643 N N . VAL A 1 83 ? -2.352 -30.953 -10.773 1 94.5 83 VAL A N 1
ATOM 644 C CA . VAL A 1 83 ? -1.963 -29.594 -11.078 1 94.5 83 VAL A CA 1
ATOM 645 C C . VAL A 1 83 ? -0.456 -29.516 -11.32 1 94.5 83 VAL A C 1
ATOM 647 O O . VAL A 1 83 ? 0.33 -30.031 -10.523 1 94.5 83 VAL A O 1
ATOM 650 N N . ILE A 1 84 ? -0.126 -28.891 -12.391 1 95.06 84 ILE A N 1
ATOM 651 C CA . ILE A 1 84 ? 1.266 -28.766 -12.812 1 95.06 84 ILE A CA 1
ATOM 652 C C . ILE A 1 84 ? 1.677 -27.297 -12.828 1 95.06 84 ILE A C 1
ATOM 654 O O . ILE A 1 84 ? 0.949 -26.453 -13.344 1 95.06 84 ILE A O 1
ATOM 658 N N . HIS A 1 85 ? 2.809 -27.016 -12.328 1 93.69 85 HIS A N 1
ATOM 659 C CA . HIS A 1 85 ? 3.402 -25.688 -12.422 1 93.69 85 HIS A CA 1
ATOM 660 C C . HIS A 1 85 ? 4.723 -25.719 -13.188 1 93.69 85 HIS A C 1
ATOM 662 O O . HIS A 1 85 ? 5.555 -26.609 -12.945 1 93.69 85 HIS A O 1
ATOM 668 N N . THR A 1 86 ? 4.844 -24.797 -14.023 1 95.06 86 THR A N 1
ATOM 669 C CA . THR A 1 86 ? 6.043 -24.766 -14.852 1 95.06 86 THR A CA 1
ATOM 670 C C . THR A 1 86 ? 7.16 -23.984 -14.156 1 95.06 86 THR A C 1
ATOM 672 O O . THR A 1 86 ? 6.934 -23.359 -13.125 1 95.06 86 THR A O 1
ATOM 675 N N . SER A 1 87 ? 8.305 -24.078 -14.742 1 92.88 87 SER A N 1
ATOM 676 C CA . SER A 1 87 ? 9.461 -23.359 -14.25 1 92.88 87 SER A CA 1
ATOM 677 C C . SER A 1 87 ? 9.438 -21.906 -14.703 1 92.88 87 SER A C 1
ATOM 679 O O . SER A 1 87 ? 8.734 -21.547 -15.656 1 92.88 87 SER A O 1
ATOM 681 N N . VAL A 1 88 ? 10.258 -21.125 -14.086 1 89.25 88 VAL A N 1
ATOM 682 C CA . VAL A 1 88 ? 10.359 -19.703 -14.422 1 89.25 88 VAL A CA 1
ATOM 683 C C . VAL A 1 88 ? 10.93 -19.531 -15.828 1 89.25 88 VAL A C 1
ATOM 685 O O . VAL A 1 88 ? 10.359 -18.828 -16.656 1 89.25 88 VAL A O 1
ATOM 688 N N . PRO A 1 89 ? 11.977 -20.281 -16.125 1 92.38 89 PRO A N 1
ATOM 689 C CA . PRO A 1 89 ? 12.516 -20.125 -17.469 1 92.38 89 PRO A CA 1
ATOM 690 C C . PRO A 1 89 ? 11.508 -20.5 -18.562 1 92.38 89 PRO A C 1
ATOM 692 O O . PRO A 1 89 ? 11.43 -19.844 -19.594 1 92.38 89 PRO A O 1
ATOM 695 N N . PHE A 1 90 ? 10.773 -21.484 -18.391 1 95.06 90 PHE A N 1
ATOM 696 C CA . PHE A 1 90 ? 9.75 -21.891 -19.344 1 95.06 90 PHE A CA 1
ATOM 697 C C . PHE A 1 90 ? 8.711 -20.781 -19.516 1 95.06 90 PHE A C 1
ATOM 699 O O . PHE A 1 90 ? 8.312 -20.469 -20.641 1 95.06 90 PHE A O 1
ATOM 706 N N . GLY A 1 91 ? 8.258 -20.203 -18.391 1 92.56 91 GLY A N 1
ATOM 707 C CA . GLY A 1 91 ? 7.305 -19.109 -18.438 1 92.56 91 GLY A CA 1
ATOM 708 C C . GLY A 1 91 ? 7.805 -17.906 -19.219 1 92.56 91 GLY A C 1
ATOM 709 O O . GLY A 1 91 ? 7.051 -17.312 -19.984 1 92.56 91 GLY A O 1
ATOM 710 N N . ILE A 1 92 ? 9.008 -17.656 -19.031 1 89.56 92 ILE A N 1
ATOM 711 C CA . ILE A 1 92 ? 9.625 -16.531 -19.734 1 89.56 92 ILE A CA 1
ATOM 712 C C . ILE A 1 92 ? 9.68 -16.828 -21.219 1 89.56 92 ILE A C 1
ATOM 714 O O . ILE A 1 92 ? 9.289 -15.992 -22.047 1 89.56 92 ILE A O 1
ATOM 718 N N . LYS A 1 93 ? 10.078 -17.953 -21.531 1 93.06 93 LYS A N 1
ATOM 719 C CA . LYS A 1 93 ? 10.266 -18.359 -22.922 1 93.06 93 LYS A CA 1
ATOM 720 C C . LYS A 1 93 ? 8.945 -18.359 -23.672 1 93.06 93 LYS A C 1
ATOM 722 O O . LYS A 1 93 ? 8.906 -18.031 -24.859 1 93.06 93 LYS A O 1
ATOM 727 N N . HIS A 1 94 ? 7.898 -18.641 -22.984 1 94.06 94 HIS A N 1
ATOM 728 C CA . HIS A 1 94 ? 6.625 -18.828 -23.672 1 94.06 94 HIS A CA 1
ATOM 729 C C . HIS A 1 94 ? 5.609 -17.781 -23.234 1 94.06 94 HIS A C 1
ATOM 731 O O . HIS A 1 94 ? 4.402 -18.031 -23.25 1 94.06 94 HIS A O 1
ATOM 737 N N . LEU A 1 95 ? 6.113 -16.719 -22.812 1 88.19 95 LEU A N 1
ATOM 738 C CA . LEU A 1 95 ? 5.285 -15.648 -22.25 1 88.19 95 LEU A CA 1
ATOM 739 C C . LEU A 1 95 ? 4.203 -15.227 -23.234 1 88.19 95 LEU A C 1
ATOM 741 O O . LEU A 1 95 ? 3.062 -14.977 -22.844 1 88.19 95 LEU A O 1
ATOM 745 N N . GLU A 1 96 ? 4.504 -15.211 -24.484 1 89.19 96 GLU A N 1
ATOM 746 C CA . GLU A 1 96 ? 3.566 -14.719 -25.484 1 89.19 96 GLU A CA 1
ATOM 747 C C . GLU A 1 96 ? 2.871 -15.875 -26.203 1 89.19 96 GLU A C 1
ATOM 749 O O . GLU A 1 96 ? 2.123 -15.656 -27.156 1 89.19 96 GLU A O 1
ATOM 754 N N . GLY A 1 97 ? 3.15 -17.094 -25.797 1 89.5 97 GLY A N 1
ATOM 755 C CA . GLY A 1 97 ? 2.512 -18.25 -26.422 1 89.5 97 GLY A CA 1
ATOM 756 C C . GLY A 1 97 ? 1.032 -18.359 -26.094 1 89.5 97 GLY A C 1
ATOM 757 O O . GLY A 1 97 ? 0.58 -17.844 -25.062 1 89.5 97 GLY A O 1
ATOM 758 N N . SER A 1 98 ? 0.347 -18.984 -26.984 1 92.69 98 SER A N 1
ATOM 759 C CA . SER A 1 98 ? -1.063 -19.234 -26.719 1 92.69 98 SER A CA 1
ATOM 760 C C . SER A 1 98 ? -1.235 -20.328 -25.672 1 92.69 98 SER A C 1
ATOM 762 O O . SER A 1 98 ? -0.366 -21.203 -25.516 1 92.69 98 SER A O 1
ATOM 764 N N . SER A 1 99 ? -2.334 -20.266 -25.016 1 91.19 99 SER A N 1
ATOM 765 C CA . SER A 1 99 ? -2.627 -21.281 -24 1 91.19 99 SER A CA 1
ATOM 766 C C . SER A 1 99 ? -2.646 -22.672 -24.609 1 91.19 99 SER A C 1
ATOM 768 O O . SER A 1 99 ? -2.193 -23.641 -23.969 1 91.19 99 SER A O 1
ATOM 770 N N . GLU A 1 100 ? -3.174 -22.766 -25.797 1 94.44 100 GLU A N 1
ATOM 771 C CA . GLU A 1 100 ? -3.266 -24.047 -26.469 1 94.44 100 GLU A CA 1
ATOM 772 C C . GLU A 1 100 ? -1.881 -24.625 -26.766 1 94.44 100 GLU A C 1
ATOM 774 O O . GLU A 1 100 ? -1.632 -25.812 -26.547 1 94.44 100 GLU A O 1
ATOM 779 N N . GLU A 1 101 ? -1.053 -23.797 -27.25 1 95.75 101 GLU A N 1
ATOM 780 C CA . GLU A 1 101 ? 0.307 -24.219 -27.578 1 95.75 101 GLU A CA 1
ATOM 781 C C . GLU A 1 101 ? 1.06 -24.641 -26.312 1 95.75 101 GLU A C 1
ATOM 783 O O . GLU A 1 101 ? 1.705 -25.703 -26.297 1 95.75 101 GLU A O 1
ATOM 788 N N . VAL A 1 102 ? 0.996 -23.859 -25.344 1 96.69 102 VAL A N 1
ATOM 789 C CA . VAL A 1 102 ? 1.718 -24.109 -24.109 1 96.69 102 VAL A CA 1
ATOM 790 C C . VAL A 1 102 ? 1.173 -25.359 -23.438 1 96.69 102 VAL A C 1
ATOM 792 O O . VAL A 1 102 ? 1.939 -26.172 -22.906 1 96.69 102 VAL A O 1
ATOM 795 N N . GLN A 1 103 ? -0.162 -25.453 -23.469 1 97.25 103 GLN A N 1
ATOM 796 C CA . GLN A 1 103 ? -0.799 -26.656 -22.922 1 97.25 103 GLN A CA 1
ATOM 797 C C . GLN A 1 103 ? -0.197 -27.922 -23.531 1 97.25 103 GLN A C 1
ATOM 799 O O . GLN A 1 103 ? 0.144 -28.859 -22.797 1 97.25 103 GLN A O 1
ATOM 804 N N . GLU A 1 104 ? -0.036 -27.938 -24.766 1 97.62 104 GLU A N 1
ATOM 805 C CA . GLU A 1 104 ? 0.507 -29.109 -25.469 1 97.62 104 GLU A CA 1
ATOM 806 C C . GLU A 1 104 ? 1.948 -29.375 -25.047 1 97.62 104 GLU A C 1
ATOM 808 O O . GLU A 1 104 ? 2.338 -30.531 -24.844 1 97.62 104 GLU A O 1
ATOM 813 N N . LEU A 1 105 ? 2.686 -28.344 -24.953 1 97.81 105 LEU A N 1
ATOM 814 C CA . LEU A 1 105 ? 4.082 -28.469 -24.547 1 97.81 105 LEU A CA 1
ATOM 815 C C . LEU A 1 105 ? 4.184 -29.047 -23.141 1 97.81 105 LEU A C 1
ATOM 817 O O . LEU A 1 105 ? 4.988 -29.953 -22.891 1 97.81 105 LEU A O 1
ATOM 821 N N . ILE A 1 106 ? 3.35 -28.578 -22.25 1 97.94 106 ILE A N 1
ATOM 822 C CA . ILE A 1 106 ? 3.381 -29.047 -20.875 1 97.94 106 ILE A CA 1
ATOM 823 C C . ILE A 1 106 ? 2.969 -30.516 -20.812 1 97.94 106 ILE A C 1
ATOM 825 O O . ILE A 1 106 ? 3.594 -31.312 -20.109 1 97.94 106 ILE A O 1
ATOM 829 N N . LEU A 1 107 ? 1.941 -30.844 -21.562 1 98 107 LEU A N 1
ATOM 830 C CA . LEU A 1 107 ? 1.458 -32.219 -21.562 1 98 107 LEU A CA 1
ATOM 831 C C . LEU A 1 107 ? 2.533 -33.156 -22.078 1 98 107 LEU A C 1
ATOM 833 O O . LEU A 1 107 ? 2.703 -34.281 -21.547 1 98 107 LEU A O 1
ATOM 837 N N . LYS A 1 108 ? 3.211 -32.719 -23.078 1 98.06 108 LYS A N 1
ATOM 838 C CA . LYS A 1 108 ? 4.297 -33.531 -23.609 1 98.06 108 LYS A CA 1
ATOM 839 C C . LYS A 1 108 ? 5.367 -33.781 -22.562 1 98.06 108 LYS A C 1
ATOM 841 O O . LYS A 1 108 ? 5.84 -34.906 -22.406 1 98.06 108 LYS A O 1
ATOM 846 N N . GLN A 1 109 ? 5.77 -32.781 -21.844 1 98.06 109 GLN A N 1
ATOM 847 C CA . GLN A 1 109 ? 6.766 -32.938 -20.797 1 98.06 109 GLN A CA 1
ATOM 848 C C . GLN A 1 109 ? 6.223 -33.781 -19.625 1 98.06 109 GLN A C 1
ATOM 850 O O . GLN A 1 109 ? 6.957 -34.562 -19.031 1 98.06 109 GLN A O 1
ATOM 855 N N . LEU A 1 110 ? 4.957 -33.625 -19.375 1 97.5 110 LEU A N 1
ATOM 856 C CA . LEU A 1 110 ? 4.34 -34.375 -18.281 1 97.5 110 LEU A CA 1
ATOM 857 C C . LEU A 1 110 ? 4.383 -35.875 -18.562 1 97.5 110 LEU A C 1
ATOM 859 O O . LEU A 1 110 ? 4.555 -36.656 -17.641 1 97.5 110 LEU A O 1
ATOM 863 N N . GLU A 1 111 ? 4.262 -36.25 -19.734 1 96.88 111 GLU A N 1
ATOM 864 C CA . GLU A 1 111 ? 4.289 -37.656 -20.141 1 96.88 111 GLU A CA 1
ATOM 865 C C . GLU A 1 111 ? 5.617 -38.281 -19.766 1 96.88 111 GLU A C 1
ATOM 867 O O . GLU A 1 111 ? 5.668 -39.5 -19.453 1 96.88 111 GLU A O 1
ATOM 872 N N . THR A 1 112 ? 6.652 -37.5 -19.719 1 96.06 112 THR A N 1
ATOM 873 C CA . THR A 1 112 ? 7.957 -38.031 -19.344 1 96.06 112 THR A CA 1
ATOM 874 C C . THR A 1 112 ? 8.047 -38.25 -17.828 1 96.06 112 THR A C 1
ATOM 876 O O . THR A 1 112 ? 8.875 -39.031 -17.344 1 96.06 112 THR A O 1
ATOM 879 N N . ILE A 1 113 ? 7.242 -37.656 -17.109 1 94.94 113 ILE A N 1
ATOM 880 C CA . ILE A 1 113 ? 7.258 -37.719 -15.656 1 94.94 113 ILE A CA 1
ATOM 881 C C . ILE A 1 113 ? 6.199 -38.719 -15.172 1 94.94 113 ILE A C 1
ATOM 883 O O . ILE A 1 113 ? 6.473 -39.531 -14.297 1 94.94 113 ILE A O 1
ATOM 887 N N . LEU A 1 114 ? 5.051 -38.531 -15.82 1 95.06 114 LEU A N 1
ATOM 888 C CA . LEU A 1 114 ? 3.914 -39.406 -15.523 1 95.06 114 LEU A CA 1
ATOM 889 C C . LEU A 1 114 ? 3.346 -40 -16.797 1 95.06 114 LEU A C 1
ATOM 891 O O . LEU A 1 114 ? 2.301 -39.594 -17.297 1 95.06 114 LEU A O 1
ATOM 895 N N . PRO A 1 115 ? 3.879 -41.094 -17.297 1 94.5 115 PRO A N 1
ATOM 896 C CA . PRO A 1 115 ? 3.49 -41.625 -18.594 1 94.5 115 PRO A CA 1
ATOM 897 C C . PRO A 1 115 ? 2.137 -42.344 -18.562 1 94.5 115 PRO A C 1
ATOM 899 O O . PRO A 1 115 ? 1.498 -42.5 -19.609 1 94.5 115 PRO A O 1
ATOM 902 N N . ASN A 1 116 ? 1.534 -42.656 -17.422 1 91.44 116 ASN A N 1
ATOM 903 C CA . ASN A 1 116 ? 0.344 -43.5 -17.375 1 91.44 116 ASN A CA 1
ATOM 904 C C . ASN A 1 116 ? -0.859 -42.75 -16.828 1 91.44 116 ASN A C 1
ATOM 906 O O . ASN A 1 116 ? -1.747 -43.344 -16.203 1 91.44 116 ASN A O 1
ATOM 910 N N . LEU A 1 117 ? -0.87 -41.469 -17.125 1 95.19 117 LEU A N 1
ATOM 911 C CA . LEU A 1 117 ? -2.043 -40.75 -16.656 1 95.19 117 LEU A CA 1
ATOM 912 C C . LEU A 1 117 ? -3.234 -41 -17.578 1 95.19 117 LEU A C 1
ATOM 914 O O . LEU A 1 117 ? -3.086 -41 -18.812 1 95.19 117 LEU A O 1
ATOM 918 N N . PRO A 1 118 ? -4.375 -41.219 -17.031 1 95.06 118 PRO A N 1
ATOM 919 C CA . PRO A 1 118 ? -5.566 -41.312 -17.875 1 95.06 118 PRO A CA 1
ATOM 920 C C . PRO A 1 118 ? -5.902 -40.031 -18.594 1 95.06 118 PRO A C 1
ATOM 922 O O . PRO A 1 118 ? -5.324 -38.969 -18.281 1 95.06 118 PRO A O 1
ATOM 925 N N . LYS A 1 119 ? -6.836 -40.125 -19.609 1 95.25 119 LYS A N 1
ATOM 926 C CA . LYS A 1 119 ? -7.285 -38.906 -20.281 1 95.25 119 LYS A CA 1
ATOM 927 C C . LYS A 1 119 ? -8.172 -38.062 -19.375 1 95.25 119 LYS A C 1
ATOM 929 O O . LYS A 1 119 ? -9.172 -38.531 -18.844 1 95.25 119 LYS A O 1
ATOM 934 N N . PRO A 1 120 ? -7.816 -36.844 -19.156 1 96.38 120 PRO A N 1
ATOM 935 C CA . PRO A 1 120 ? -8.664 -36 -18.328 1 96.38 120 PRO A CA 1
ATOM 936 C C . PRO A 1 120 ? -9.961 -35.594 -19.031 1 96.38 120 PRO A C 1
ATOM 938 O O . PRO A 1 120 ? -10.031 -35.594 -20.25 1 96.38 120 PRO A O 1
ATOM 941 N N . VAL A 1 121 ? -10.969 -35.25 -18.203 1 95.81 121 VAL A N 1
ATOM 942 C CA . VAL A 1 121 ? -12.25 -34.844 -18.766 1 95.81 121 VAL A CA 1
ATOM 943 C C . VAL A 1 121 ? -12.211 -33.344 -19.047 1 95.81 121 VAL A C 1
ATOM 945 O O . VAL A 1 121 ? -12.984 -32.812 -19.859 1 95.81 121 VAL A O 1
ATOM 948 N N . HIS A 1 122 ? -11.344 -32.656 -18.312 1 94.94 122 HIS A N 1
ATOM 949 C CA . HIS A 1 122 ? -11.18 -31.219 -18.5 1 94.94 122 HIS A CA 1
ATOM 950 C C . HIS A 1 122 ? -9.742 -30.781 -18.25 1 94.94 122 HIS A C 1
ATOM 952 O O . HIS A 1 122 ? -9.078 -31.312 -17.344 1 94.94 122 HIS A O 1
ATOM 958 N N . ILE A 1 123 ? -9.305 -29.875 -19.047 1 96.25 123 ILE A N 1
ATOM 959 C CA . ILE A 1 123 ? -7.977 -29.312 -18.891 1 96.25 123 ILE A CA 1
ATOM 960 C C . ILE A 1 123 ? -8.078 -27.781 -18.828 1 96.25 123 ILE A C 1
ATOM 962 O O . ILE A 1 123 ? -8.812 -27.172 -19.609 1 96.25 123 ILE A O 1
ATOM 966 N N . LYS A 1 124 ? -7.414 -27.219 -17.891 1 94 124 LYS A N 1
ATOM 967 C CA . LYS A 1 124 ? -7.344 -25.766 -17.781 1 94 124 LYS A CA 1
ATOM 968 C C . LYS A 1 124 ? -5.895 -25.297 -17.75 1 94 124 LYS A C 1
ATOM 970 O O . LYS A 1 124 ? -5.09 -25.781 -16.953 1 94 124 LYS A O 1
ATOM 975 N N . CYS A 1 125 ? -5.57 -24.484 -18.641 1 93.44 125 CYS A N 1
ATOM 976 C CA . CYS A 1 125 ? -4.238 -23.891 -18.703 1 93.44 125 CYS A CA 1
ATOM 977 C C . CYS A 1 125 ? -4.285 -22.406 -18.328 1 93.44 125 CYS A C 1
ATOM 979 O O . CYS A 1 125 ? -5.012 -21.625 -18.938 1 93.44 125 CYS A O 1
ATOM 981 N N . GLN A 1 126 ? -3.547 -22.062 -17.266 1 90.69 126 GLN A N 1
ATOM 982 C CA . GLN A 1 126 ? -3.574 -20.703 -16.75 1 90.69 126 GLN A CA 1
ATOM 983 C C . GLN A 1 126 ? -2.186 -20.062 -16.781 1 90.69 126 GLN A C 1
ATOM 985 O O . GLN A 1 126 ? -1.212 -20.672 -16.328 1 90.69 126 GLN A O 1
ATOM 990 N N . LYS A 1 127 ? -2.088 -18.891 -17.391 1 88.75 127 LYS A N 1
ATOM 991 C CA . LYS A 1 127 ? -0.861 -18.109 -17.359 1 88.75 127 LYS A CA 1
ATOM 992 C C . LYS A 1 127 ? -0.881 -17.109 -16.188 1 88.75 127 LYS A C 1
ATOM 994 O O . LYS A 1 127 ? -1.847 -16.359 -16.031 1 88.75 127 LYS A O 1
ATOM 999 N N . TRP A 1 128 ? 0.141 -17.172 -15.477 1 87.44 128 TRP A N 1
ATOM 1000 C CA . TRP A 1 128 ? 0.352 -16.188 -14.43 1 87.44 128 TRP A CA 1
ATOM 1001 C C . TRP A 1 128 ? 1.478 -15.227 -14.797 1 87.44 128 TRP A C 1
ATOM 1003 O O . TRP A 1 128 ? 2.654 -15.594 -14.773 1 87.44 128 TRP A O 1
ATOM 1013 N N . ARG A 1 129 ? 1.066 -13.961 -15.086 1 84.94 129 ARG A N 1
ATOM 1014 C CA . ARG A 1 129 ? 2.053 -12.961 -15.492 1 84.94 129 ARG A CA 1
ATOM 1015 C C . ARG A 1 129 ? 2.9 -12.516 -14.305 1 84.94 129 ARG A C 1
ATOM 1017 O O . ARG A 1 129 ? 4.082 -12.203 -14.461 1 84.94 129 ARG A O 1
ATOM 1024 N N . TYR A 1 130 ? 2.303 -12.461 -13.18 1 86.69 130 TYR A N 1
ATOM 1025 C CA . TYR A 1 130 ? 2.994 -12.078 -11.953 1 86.69 130 TYR A CA 1
ATOM 1026 C C . TYR A 1 130 ? 3.012 -13.234 -10.953 1 86.69 130 TYR A C 1
ATOM 1028 O O . TYR A 1 130 ? 2.145 -13.32 -10.078 1 86.69 130 TYR A O 1
ATOM 1036 N N . SER A 1 131 ? 3.971 -14.055 -11.102 1 85.31 131 SER A N 1
ATOM 1037 C CA . SER A 1 131 ? 3.998 -15.242 -10.258 1 85.31 131 SER A CA 1
ATOM 1038 C C . SER A 1 131 ? 4.895 -15.047 -9.047 1 85.31 131 SER A C 1
ATOM 1040 O O . SER A 1 131 ? 4.488 -15.328 -7.914 1 85.31 131 SER A O 1
ATOM 1042 N N . GLN A 1 132 ? 6.109 -14.633 -9.281 1 86 132 GLN A N 1
ATOM 1043 C CA . GLN A 1 132 ? 7.086 -14.453 -8.203 1 86 132 GLN A CA 1
ATOM 1044 C C . GLN A 1 132 ? 7.965 -13.234 -8.461 1 86 132 GLN A C 1
ATOM 1046 O O . GLN A 1 132 ? 8.359 -12.969 -9.594 1 86 132 GLN A O 1
ATOM 1051 N N . VAL A 1 133 ? 8.328 -12.688 -7.359 1 91 133 VAL A N 1
ATOM 1052 C CA . VAL A 1 133 ? 9.195 -11.516 -7.465 1 91 133 VAL A CA 1
ATOM 1053 C C . VAL A 1 133 ? 10.586 -11.938 -7.93 1 91 133 VAL A C 1
ATOM 1055 O O . VAL A 1 133 ? 11.164 -12.883 -7.387 1 91 133 VAL A O 1
ATOM 1058 N N . THR A 1 134 ? 11.094 -11.344 -8.922 1 90.88 134 THR A N 1
ATOM 1059 C CA . THR A 1 134 ? 12.469 -11.555 -9.375 1 90.88 134 THR A CA 1
ATOM 1060 C C . THR A 1 134 ? 13.359 -10.398 -8.938 1 90.88 134 THR A C 1
ATOM 1062 O O . THR A 1 134 ? 14.547 -10.594 -8.656 1 90.88 134 THR A O 1
ATOM 1065 N N . GLN A 1 135 ? 12.836 -9.227 -8.938 1 93.75 135 GLN A N 1
ATOM 1066 C CA . GLN A 1 135 ? 13.484 -8.031 -8.406 1 93.75 135 GLN A CA 1
ATOM 1067 C C . GLN A 1 135 ? 12.516 -7.207 -7.566 1 93.75 135 GLN A C 1
ATOM 1069 O O . GLN A 1 135 ? 11.508 -6.707 -8.086 1 93.75 135 GLN A O 1
ATOM 1074 N N . ALA A 1 136 ? 12.883 -7.062 -6.352 1 95.38 136 ALA A N 1
ATOM 1075 C CA . ALA A 1 136 ? 12.016 -6.285 -5.465 1 95.38 136 ALA A CA 1
ATOM 1076 C C . ALA A 1 136 ? 12.203 -4.785 -5.691 1 95.38 136 ALA A C 1
ATOM 1078 O O . ALA A 1 136 ? 13.18 -4.363 -6.32 1 95.38 136 ALA A O 1
ATOM 1079 N N . VAL A 1 137 ? 11.188 -3.994 -5.238 1 95.44 137 VAL A N 1
ATOM 1080 C CA . VAL A 1 137 ? 11.305 -2.541 -5.273 1 95.44 137 VAL A CA 1
ATOM 1081 C C . VAL A 1 137 ? 12.617 -2.111 -4.621 1 95.44 137 VAL A C 1
ATOM 1083 O O . VAL A 1 137 ? 12.922 -2.514 -3.498 1 95.44 137 VAL A O 1
ATOM 1086 N N . PRO A 1 138 ? 13.344 -1.356 -5.312 1 94.12 138 PRO A N 1
ATOM 1087 C CA . PRO A 1 138 ? 14.664 -0.995 -4.781 1 94.12 138 PRO A CA 1
ATOM 1088 C C . PRO A 1 138 ? 14.578 -0.03 -3.598 1 94.12 138 PRO A C 1
ATOM 1090 O O . PRO A 1 138 ? 13.68 0.812 -3.549 1 94.12 138 PRO A O 1
ATOM 1093 N N . SER A 1 139 ? 15.5 -0.158 -2.584 1 91.56 139 SER A N 1
ATOM 1094 C CA . SER A 1 139 ? 15.758 0.76 -1.479 1 91.56 139 SER A CA 1
ATOM 1095 C C . SER A 1 139 ? 14.562 0.851 -0.54 1 91.56 139 SER A C 1
ATOM 1097 O O . SER A 1 139 ? 14.422 1.827 0.199 1 91.56 139 SER A O 1
ATOM 1099 N N . CYS A 1 140 ? 13.664 -0.002 -0.616 1 88.25 140 CYS A N 1
ATOM 1100 C CA . CYS A 1 140 ? 12.5 -0.056 0.259 1 88.25 140 CYS A CA 1
ATOM 1101 C C . CYS A 1 140 ? 12.32 -1.451 0.844 1 88.25 140 CYS A C 1
ATOM 1103 O O . CYS A 1 140 ? 11.359 -2.146 0.519 1 88.25 140 CYS A O 1
ATOM 1105 N N . PRO A 1 141 ? 13.234 -1.823 1.729 1 90.88 141 PRO A N 1
ATOM 1106 C CA . PRO A 1 141 ? 13.164 -3.191 2.246 1 90.88 141 PRO A CA 1
ATOM 1107 C C . PRO A 1 141 ? 11.914 -3.438 3.092 1 90.88 141 PRO A C 1
ATOM 1109 O O . PRO A 1 141 ? 11.797 -2.908 4.199 1 90.88 141 PRO A O 1
ATOM 1112 N N . GLY A 1 142 ? 10.953 -4.176 2.572 1 94 142 GLY A N 1
ATOM 1113 C CA . GLY A 1 142 ? 9.805 -4.691 3.307 1 94 142 GLY A CA 1
ATOM 1114 C C . GLY A 1 142 ? 8.531 -3.912 3.043 1 94 142 GLY A C 1
ATOM 1115 O O . GLY A 1 142 ? 7.43 -4.469 3.119 1 94 142 GLY A O 1
ATOM 1116 N N . GLN A 1 143 ? 8.734 -2.6 2.91 1 95.44 143 GLN A N 1
ATOM 1117 C CA . GLN A 1 143 ? 7.559 -1.769 2.691 1 95.44 143 GLN A CA 1
ATOM 1118 C C . GLN A 1 143 ? 7.945 -0.393 2.154 1 95.44 143 GLN A C 1
ATOM 1120 O O . GLN A 1 143 ? 9.125 -0.043 2.123 1 95.44 143 GLN A O 1
ATOM 1125 N N . MET A 1 144 ? 7.004 0.297 1.653 1 95 144 MET A N 1
ATOM 1126 C CA . MET A 1 144 ? 7.18 1.699 1.284 1 95 144 MET A CA 1
ATOM 1127 C C . MET A 1 144 ? 6.129 2.574 1.958 1 95 144 MET A C 1
ATOM 1129 O O . MET A 1 144 ? 4.93 2.326 1.826 1 95 144 MET A O 1
ATOM 1133 N N . THR A 1 145 ? 6.617 3.508 2.691 1 92.94 145 THR A N 1
ATOM 1134 C CA . THR A 1 145 ? 5.73 4.555 3.189 1 92.94 145 THR A CA 1
ATOM 1135 C C . THR A 1 145 ? 5.508 5.625 2.127 1 92.94 145 THR A C 1
ATOM 1137 O O . THR A 1 145 ? 6.41 6.418 1.844 1 92.94 145 THR A O 1
ATOM 1140 N N . LEU A 1 146 ? 4.344 5.602 1.57 1 90.44 146 LEU A N 1
ATOM 1141 C CA . LEU A 1 146 ? 4.043 6.504 0.463 1 90.44 146 LEU A CA 1
ATOM 1142 C C . LEU A 1 146 ? 3.76 7.914 0.972 1 90.44 146 LEU A C 1
ATOM 1144 O O . LEU A 1 146 ? 4.086 8.898 0.303 1 90.44 146 LEU A O 1
ATOM 1148 N N . HIS A 1 147 ? 3.104 7.996 2.094 1 86.44 147 HIS A N 1
ATOM 1149 C CA . HIS A 1 147 ? 2.791 9.258 2.75 1 86.44 147 HIS A CA 1
ATOM 1150 C C . HIS A 1 147 ? 2.75 9.094 4.266 1 86.44 147 HIS A C 1
ATOM 1152 O O . HIS A 1 147 ? 2.287 8.07 4.773 1 86.44 147 HIS A O 1
ATOM 1158 N N . LEU A 1 148 ? 3.162 10.062 4.996 1 80.94 148 LEU A N 1
ATOM 1159 C CA . LEU A 1 148 ? 3.273 9.922 6.445 1 80.94 148 LEU A CA 1
ATOM 1160 C C . LEU A 1 148 ? 2.068 10.539 7.145 1 80.94 148 LEU A C 1
ATOM 1162 O O . LEU A 1 148 ? 1.508 9.938 8.07 1 80.94 148 LEU A O 1
ATOM 1166 N N . ASN A 1 149 ? 1.678 11.82 6.746 1 77.31 149 ASN A N 1
ATOM 1167 C CA . ASN A 1 149 ? 0.551 12.516 7.355 1 77.31 149 ASN A CA 1
ATOM 1168 C C . ASN A 1 149 ? -0.356 13.141 6.297 1 77.31 149 ASN A C 1
ATOM 1170 O O . ASN A 1 149 ? -0.121 14.273 5.863 1 77.31 149 ASN A O 1
ATOM 1174 N N . PRO A 1 150 ? -1.4 12.258 5.934 1 83.94 150 PRO A N 1
ATOM 1175 C CA . PRO A 1 150 ? -1.902 10.992 6.477 1 83.94 150 PRO A CA 1
ATOM 1176 C C . PRO A 1 150 ? -1.053 9.797 6.066 1 83.94 150 PRO A C 1
ATOM 1178 O O . PRO A 1 150 ? -0.424 9.812 5.004 1 83.94 150 PRO A O 1
ATOM 1181 N N . LEU A 1 151 ? -1.14 8.797 6.848 1 87.44 151 LEU A N 1
ATOM 1182 C CA . LEU A 1 151 ? -0.296 7.633 6.598 1 87.44 151 LEU A CA 1
ATOM 1183 C C . LEU A 1 151 ? -0.844 6.797 5.445 1 87.44 151 LEU A C 1
ATOM 1185 O O . LEU A 1 151 ? -2.037 6.488 5.41 1 87.44 151 LEU A O 1
ATOM 1189 N N . LEU A 1 152 ? -0.073 6.484 4.512 1 89.88 152 LEU A N 1
ATOM 1190 C CA . LEU A 1 152 ? -0.287 5.543 3.418 1 89.88 152 LEU A CA 1
ATOM 1191 C C . LEU A 1 152 ? 0.931 4.645 3.227 1 89.88 152 LEU A C 1
ATOM 1193 O O . LEU A 1 152 ? 2.051 5.137 3.062 1 89.88 152 LEU A O 1
ATOM 1197 N N . ILE A 1 153 ? 0.698 3.361 3.307 1 93.5 153 IL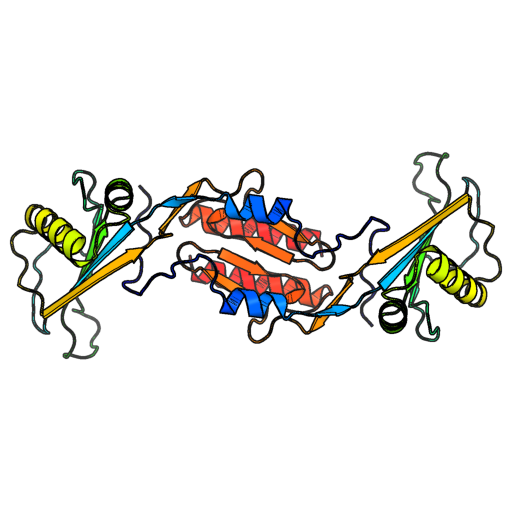E A N 1
ATOM 1198 C CA . ILE A 1 153 ? 1.813 2.422 3.262 1 93.5 153 ILE A CA 1
ATOM 1199 C C . ILE A 1 153 ? 1.466 1.25 2.346 1 93.5 153 ILE A C 1
ATOM 1201 O O . ILE A 1 153 ? 0.298 0.87 2.232 1 93.5 153 ILE A O 1
ATOM 1205 N N . CYS A 1 154 ? 2.436 0.708 1.729 1 93.81 154 CYS A N 1
ATOM 1206 C CA . CYS A 1 154 ? 2.279 -0.501 0.928 1 93.81 154 CYS A CA 1
ATOM 1207 C C . CYS A 1 154 ? 3.365 -1.519 1.257 1 93.81 154 CYS A C 1
ATOM 1209 O O . CYS A 1 154 ? 4.469 -1.146 1.656 1 93.81 154 CYS A O 1
ATOM 1211 N N . GLY A 1 155 ? 3.016 -2.77 1.099 1 94.06 155 GLY A N 1
ATOM 1212 C CA . GLY A 1 155 ? 3.932 -3.873 1.342 1 94.06 155 GLY A CA 1
ATOM 1213 C C . GLY A 1 155 ? 3.523 -5.152 0.634 1 94.06 155 GLY A C 1
ATOM 1214 O O . GLY A 1 155 ? 2.605 -5.148 -0.188 1 94.06 155 GLY A O 1
ATOM 1215 N N . GLY A 1 156 ? 4.332 -6.199 0.98 1 92.31 156 GLY A N 1
ATOM 1216 C CA . GLY A 1 156 ? 4.117 -7.496 0.359 1 92.31 156 GLY A CA 1
ATOM 1217 C C . GLY A 1 156 ? 5.371 -8.062 -0.285 1 92.31 156 GLY A C 1
ATOM 1218 O O . GLY A 1 156 ? 6.48 -7.617 0.007 1 92.31 156 GLY A O 1
ATOM 1219 N N . ASP A 1 157 ? 5.191 -8.922 -1.22 1 89.88 157 ASP A N 1
ATOM 1220 C CA . ASP A 1 157 ? 6.27 -9.648 -1.881 1 89.88 157 ASP A CA 1
ATOM 1221 C C . ASP A 1 157 ? 7.152 -8.703 -2.688 1 89.88 157 ASP A C 1
ATOM 1223 O O . ASP A 1 157 ? 8.375 -8.875 -2.74 1 89.88 157 ASP A O 1
ATOM 1227 N N . GLY A 1 158 ? 6.535 -7.824 -3.268 1 91.5 158 GLY A N 1
ATOM 1228 C CA . GLY A 1 158 ? 7.242 -6.91 -4.152 1 91.5 158 GLY A CA 1
ATOM 1229 C C . GLY A 1 158 ? 8.336 -6.129 -3.449 1 91.5 158 GLY A C 1
ATOM 1230 O O . GLY A 1 158 ? 9.203 -5.539 -4.102 1 91.5 158 GLY A O 1
ATOM 1231 N N . PHE A 1 159 ? 8.297 -6.156 -2.146 1 95.81 159 PHE A N 1
ATOM 1232 C CA . PHE A 1 159 ? 9.273 -5.398 -1.372 1 95.81 159 PHE A CA 1
ATOM 1233 C C . PHE A 1 159 ? 10.289 -6.324 -0.715 1 95.81 159 PHE A C 1
ATOM 1235 O O . PHE A 1 159 ? 11.164 -5.875 0.024 1 95.81 159 PHE A O 1
ATOM 1242 N N . THR A 1 160 ? 10.141 -7.566 -0.943 1 93.69 160 THR A N 1
ATOM 1243 C CA . THR A 1 160 ? 11.016 -8.594 -0.375 1 93.69 160 THR A CA 1
ATOM 1244 C C . THR A 1 160 ? 11.227 -9.734 -1.365 1 93.69 160 THR A C 1
ATOM 1246 O O . THR A 1 160 ? 11.961 -9.586 -2.342 1 93.69 160 THR A O 1
ATOM 1249 N N . HIS A 1 161 ? 10.609 -10.875 -1.108 1 90.25 161 HIS A N 1
ATOM 1250 C CA . HIS A 1 161 ? 10.586 -12.055 -1.968 1 90.25 161 HIS A CA 1
ATOM 1251 C C . HIS A 1 161 ? 9.305 -12.859 -1.764 1 90.25 161 HIS A C 1
ATOM 1253 O O . HIS A 1 161 ? 8.641 -12.727 -0.731 1 90.25 161 HIS A O 1
ATOM 1259 N N . SER A 1 162 ? 9.016 -13.57 -2.801 1 85.44 162 SER A N 1
ATOM 1260 C CA . SER A 1 162 ? 7.734 -14.266 -2.834 1 85.44 162 SER A CA 1
ATOM 1261 C C . SER A 1 162 ? 7.809 -15.602 -2.09 1 85.44 162 SER A C 1
ATOM 1263 O O . SER A 1 162 ? 7.719 -16.672 -2.701 1 85.44 162 SER A O 1
ATOM 1265 N N . ASN A 1 163 ? 7.953 -15.727 -0.907 1 82.19 163 ASN A N 1
ATOM 1266 C CA . ASN A 1 163 ? 7.863 -16.891 -0.025 1 82.19 163 ASN A CA 1
ATOM 1267 C C . ASN A 1 163 ? 7.461 -16.484 1.391 1 82.19 163 ASN A C 1
ATOM 1269 O O . ASN A 1 163 ? 7.176 -15.32 1.65 1 82.19 163 ASN A O 1
ATOM 1273 N N . PHE A 1 164 ? 7.398 -17.391 2.273 1 80.88 164 PHE A N 1
ATOM 1274 C CA . PHE A 1 164 ? 6.895 -17.172 3.623 1 80.88 164 PHE A CA 1
ATOM 1275 C C . PHE A 1 164 ? 7.754 -16.156 4.359 1 80.88 164 PHE A C 1
ATOM 1277 O O . PHE A 1 164 ? 7.23 -15.242 4.996 1 80.88 164 PHE A O 1
ATOM 1284 N N . ASP A 1 165 ? 9.016 -16.328 4.234 1 86.12 165 ASP A N 1
ATOM 1285 C CA . ASP A 1 165 ? 9.945 -15.43 4.918 1 86.12 165 ASP A CA 1
ATOM 1286 C C . ASP A 1 165 ? 9.781 -14 4.418 1 86.12 165 ASP A C 1
ATOM 1288 O O . ASP A 1 165 ? 9.82 -13.055 5.207 1 86.12 165 ASP A O 1
ATOM 1292 N N . GLY A 1 166 ? 9.633 -13.859 3.135 1 88.75 166 GLY A N 1
ATOM 1293 C CA . GLY A 1 166 ? 9.453 -12.539 2.553 1 88.75 166 GLY A CA 1
ATOM 1294 C C . GLY A 1 166 ? 8.172 -11.859 2.996 1 88.75 166 GLY A C 1
ATOM 1295 O O . GLY A 1 166 ? 8.18 -10.68 3.334 1 88.75 166 GLY A O 1
ATOM 1296 N N . CYS A 1 167 ? 7.133 -12.586 3.006 1 85.44 167 CYS A N 1
ATOM 1297 C CA . CYS A 1 167 ? 5.848 -12.055 3.451 1 85.44 167 CYS A CA 1
ATOM 1298 C C . CYS A 1 167 ? 5.918 -11.617 4.91 1 85.44 167 CYS A C 1
ATOM 1300 O O . CYS A 1 167 ? 5.398 -10.555 5.27 1 85.44 167 CYS A O 1
ATOM 1302 N N . THR A 1 168 ? 6.527 -12.43 5.734 1 86.94 168 THR A N 1
ATOM 1303 C CA . THR A 1 168 ? 6.688 -12.109 7.148 1 86.94 168 THR A CA 1
ATOM 1304 C C . THR A 1 168 ? 7.539 -10.859 7.332 1 86.94 168 THR A C 1
ATOM 1306 O O . THR A 1 168 ? 7.211 -9.984 8.141 1 86.94 168 THR A O 1
ATOM 1309 N N . ALA A 1 169 ? 8.617 -10.844 6.594 1 92 169 ALA A N 1
ATOM 1310 C CA . ALA A 1 169 ? 9.5 -9.68 6.676 1 92 169 ALA A CA 1
ATOM 1311 C C . ALA A 1 169 ? 8.75 -8.398 6.332 1 92 169 ALA A C 1
ATOM 1313 O O . ALA A 1 169 ? 8.93 -7.371 6.988 1 92 169 ALA A O 1
ATOM 1314 N N . SER A 1 170 ? 7.969 -8.422 5.293 1 92.94 170 SER A N 1
ATOM 1315 C CA . SER A 1 170 ? 7.168 -7.258 4.918 1 92.94 170 SER A CA 1
ATOM 1316 C C . SER A 1 170 ? 6.191 -6.883 6.027 1 92.94 170 SER A C 1
ATOM 1318 O O . SER A 1 170 ? 6.043 -5.703 6.359 1 92.94 170 SER A O 1
ATOM 1320 N N . ALA A 1 171 ? 5.539 -7.867 6.598 1 87.81 171 ALA A N 1
ATOM 1321 C CA . ALA A 1 171 ? 4.586 -7.637 7.68 1 87.81 171 ALA A CA 1
ATOM 1322 C C . ALA A 1 171 ? 5.254 -6.934 8.859 1 87.81 171 ALA A C 1
ATOM 1324 O O . ALA A 1 171 ? 4.723 -5.953 9.383 1 87.81 171 ALA A O 1
ATOM 1325 N N . LEU A 1 172 ? 6.344 -7.43 9.227 1 89.94 172 LEU A N 1
ATOM 1326 C CA . LEU A 1 172 ? 7.074 -6.863 10.359 1 89.94 172 LEU A CA 1
ATOM 1327 C C . LEU A 1 172 ? 7.523 -5.438 10.047 1 89.94 172 LEU A C 1
ATOM 1329 O O . LEU A 1 172 ? 7.488 -4.566 10.922 1 89.94 172 LEU A O 1
ATOM 1333 N N . SER A 1 173 ? 7.965 -5.211 8.906 1 93.62 173 SER A N 1
ATOM 1334 C CA . SER A 1 173 ? 8.383 -3.873 8.5 1 93.62 173 SER A CA 1
ATOM 1335 C C . SER A 1 173 ? 7.227 -2.885 8.578 1 93.62 173 SER A C 1
ATOM 1337 O O . SER A 1 173 ? 7.391 -1.761 9.055 1 93.62 173 SER A O 1
ATOM 1339 N N . ILE A 1 174 ? 6.059 -3.264 8.109 1 90.69 174 ILE A N 1
ATOM 1340 C CA . ILE A 1 174 ? 4.867 -2.424 8.156 1 90.69 174 ILE A CA 1
ATOM 1341 C C . ILE A 1 174 ? 4.504 -2.117 9.609 1 90.69 174 ILE A C 1
ATOM 1343 O O . ILE A 1 174 ? 4.207 -0.972 9.953 1 90.69 174 ILE A O 1
ATOM 1347 N N . LEU A 1 175 ? 4.555 -3.152 10.391 1 85.94 175 LEU A N 1
ATOM 1348 C CA . LEU A 1 175 ? 4.242 -2.979 11.805 1 85.94 175 LEU A CA 1
ATOM 1349 C C . LEU A 1 175 ? 5.195 -1.981 12.453 1 85.94 175 LEU A C 1
ATOM 1351 O O . LEU A 1 175 ? 4.781 -1.175 13.289 1 85.94 175 LEU A O 1
ATOM 1355 N N . GLU A 1 176 ? 6.352 -2.035 12.094 1 90.12 176 GLU A N 1
ATOM 1356 C CA . GLU A 1 176 ? 7.344 -1.126 12.656 1 90.12 176 GLU A CA 1
ATOM 1357 C C . GLU A 1 176 ? 7.027 0.325 12.305 1 90.12 176 GLU A C 1
ATOM 1359 O O . GLU A 1 176 ? 7.152 1.215 13.148 1 90.12 176 GLU A O 1
ATOM 1364 N N . VAL A 1 177 ? 6.707 0.575 11.094 1 88.88 177 VAL A N 1
ATOM 1365 C CA . VAL A 1 177 ? 6.355 1.926 10.672 1 88.88 177 VAL A CA 1
ATOM 1366 C C . VAL A 1 177 ? 5.16 2.426 11.477 1 88.88 177 VAL A C 1
ATOM 1368 O O . VAL A 1 177 ? 5.148 3.568 11.938 1 88.88 177 VAL A O 1
ATOM 1371 N N . LEU A 1 178 ? 4.207 1.604 11.586 1 80.38 178 LEU A N 1
ATOM 1372 C CA . LEU A 1 178 ? 2.979 1.98 12.273 1 80.38 178 LEU A CA 1
ATOM 1373 C C . LEU A 1 178 ? 3.246 2.27 13.742 1 80.38 178 LEU A C 1
ATOM 1375 O O . LEU A 1 178 ? 2.656 3.189 14.32 1 80.38 178 LEU A O 1
ATOM 1379 N N . LYS A 1 179 ? 4.109 1.467 14.32 1 79.62 179 LYS A N 1
ATOM 1380 C CA . LYS A 1 179 ? 4.496 1.682 15.719 1 79.62 179 LYS A CA 1
ATOM 1381 C C . LYS A 1 179 ? 5.18 3.033 15.891 1 79.62 179 LYS A C 1
ATOM 1383 O O . LYS A 1 179 ? 4.988 3.703 16.906 1 79.62 179 LYS A O 1
ATOM 1388 N N . ASN A 1 180 ? 5.914 3.3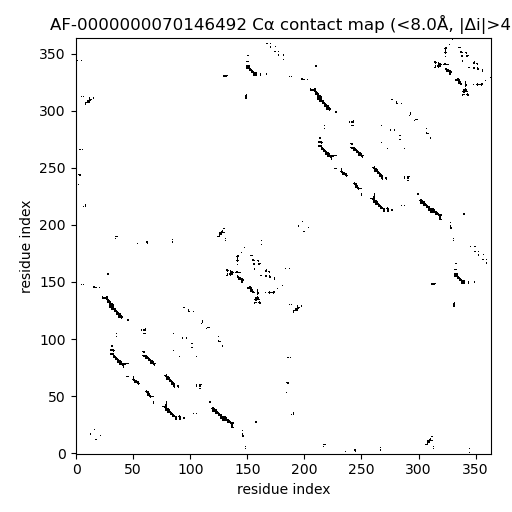65 14.914 1 81.31 180 ASN A N 1
ATOM 1389 C CA . ASN A 1 180 ? 6.676 4.605 15.008 1 81.31 180 ASN A CA 1
ATOM 1390 C C . ASN A 1 180 ? 5.809 5.82 14.688 1 81.31 180 ASN A C 1
ATOM 1392 O O . ASN A 1 180 ? 6.203 6.957 14.961 1 81.31 180 ASN A O 1
ATOM 1396 N N . HIS A 1 181 ? 4.863 5.637 14.023 1 73 181 HIS A N 1
ATOM 1397 C CA . HIS A 1 181 ? 3.963 6.727 13.68 1 73 181 HIS A CA 1
ATOM 1398 C C . HIS A 1 181 ? 2.902 6.93 14.75 1 73 181 HIS A C 1
ATOM 1400 O O . HIS A 1 181 ? 2.199 7.945 14.758 1 73 181 HIS A O 1
ATOM 1406 N N . LEU A 1 182 ? 2.771 5.898 15.594 1 59.41 182 LEU A N 1
ATOM 1407 C CA . LEU A 1 182 ? 1.859 6.008 16.734 1 59.41 182 LEU A CA 1
ATOM 1408 C C . LEU A 1 182 ? 2.51 6.766 17.875 1 59.41 182 LEU A C 1
ATOM 1410 O O . LEU A 1 182 ? 3.715 6.641 18.109 1 59.41 182 LEU A O 1
ATOM 1414 N N . PRO B 1 1 ? 14.484 -24.516 -3.91 1 38.53 1 PRO B N 1
ATOM 1415 C CA . PRO B 1 1 ? 13.758 -23.562 -4.75 1 38.53 1 PRO B CA 1
ATOM 1416 C C . PRO B 1 1 ? 12.328 -23.312 -4.266 1 38.53 1 PRO B C 1
ATOM 1418 O O . PRO B 1 1 ? 11.711 -24.203 -3.678 1 38.53 1 PRO B O 1
ATOM 1421 N N . PRO B 1 2 ? 11.953 -22.078 -4.039 1 45.78 2 PRO B N 1
ATOM 1422 C CA . PRO B 1 2 ? 10.68 -21.781 -3.389 1 45.78 2 PRO B CA 1
ATOM 1423 C C . PRO B 1 2 ? 9.508 -22.547 -4.012 1 45.78 2 PRO B C 1
ATOM 1425 O O . PRO B 1 2 ? 9.539 -22.859 -5.203 1 45.78 2 PRO B O 1
ATOM 1428 N N . PHE B 1 3 ? 9.031 -23.562 -3.314 1 45.06 3 PHE B N 1
ATOM 1429 C CA . PHE B 1 3 ? 7.762 -24.156 -3.711 1 45.06 3 PHE B CA 1
ATOM 1430 C C . PHE B 1 3 ? 6.898 -23.156 -4.465 1 45.06 3 PHE B C 1
ATOM 1432 O O . PHE B 1 3 ? 6.75 -22.016 -4.035 1 45.06 3 PHE B O 1
ATOM 1439 N N . PRO B 1 4 ? 6.895 -23.359 -5.738 1 50.62 4 PRO B N 1
ATOM 1440 C CA . PRO B 1 4 ? 6.008 -22.422 -6.422 1 50.62 4 PRO B CA 1
ATOM 1441 C C . PRO B 1 4 ? 4.715 -22.156 -5.652 1 50.62 4 PRO B C 1
ATOM 1443 O O . PRO B 1 4 ? 4.23 -23.047 -4.938 1 50.62 4 PRO B O 1
ATOM 1446 N N . LEU B 1 5 ? 4.539 -21 -5.148 1 51.84 5 LEU B N 1
ATOM 1447 C CA . LEU B 1 5 ? 3.221 -20.672 -4.617 1 51.84 5 LEU B CA 1
ATOM 1448 C C . LEU B 1 5 ? 2.121 -21.312 -5.453 1 51.84 5 LEU B C 1
ATOM 1450 O O . LEU B 1 5 ? 2.123 -21.203 -6.68 1 51.84 5 LEU B O 1
ATOM 1454 N N . LEU B 1 6 ? 1.65 -22.516 -4.941 1 58.75 6 LEU B N 1
ATOM 1455 C CA . LEU B 1 6 ? 0.545 -23.156 -5.652 1 58.75 6 LEU B CA 1
ATOM 1456 C C . LEU B 1 6 ? -0.464 -22.109 -6.129 1 58.75 6 LEU B C 1
ATOM 1458 O O . LEU B 1 6 ? -1.105 -21.438 -5.312 1 58.75 6 LEU B O 1
ATOM 1462 N N . LEU B 1 7 ? -0.245 -21.688 -7.359 1 59.59 7 LEU B N 1
ATOM 1463 C CA . LEU B 1 7 ? -1.116 -20.672 -7.945 1 59.59 7 LEU B CA 1
ATOM 1464 C C . LEU B 1 7 ? -2.453 -21.281 -8.359 1 59.59 7 LEU B C 1
ATOM 1466 O O . LEU B 1 7 ? -2.504 -22.406 -8.836 1 59.59 7 LEU B O 1
ATOM 1470 N N . PRO B 1 8 ? -3.461 -20.594 -7.891 1 58.75 8 PRO B N 1
ATOM 1471 C CA . PRO B 1 8 ? -4.777 -21.094 -8.289 1 58.75 8 PRO B CA 1
ATOM 1472 C C . PRO B 1 8 ? -4.965 -21.125 -9.805 1 58.75 8 PRO B C 1
ATOM 1474 O O . PRO B 1 8 ? -4.273 -20.406 -10.531 1 58.75 8 PRO B O 1
ATOM 1477 N N . LEU B 1 9 ? -5.719 -22.094 -10.25 1 68.19 9 LEU B N 1
ATOM 1478 C CA . LEU B 1 9 ? -6.039 -22.203 -11.672 1 68.19 9 LEU B CA 1
ATOM 1479 C C . LEU B 1 9 ? -7.094 -21.172 -12.055 1 68.19 9 LEU B C 1
ATOM 1481 O O . LEU B 1 9 ? -8.156 -21.516 -12.57 1 68.19 9 LEU B O 1
ATOM 1485 N N . SER B 1 10 ? -6.965 -19.922 -11.477 1 62.12 10 SER B N 1
ATOM 1486 C CA . SER B 1 10 ? -7.883 -18.844 -11.828 1 62.12 10 SER B CA 1
ATOM 1487 C C . SER B 1 10 ? -7.188 -17.781 -12.664 1 62.12 10 SER B C 1
ATOM 1489 O O . SER B 1 10 ? -5.969 -17.625 -12.594 1 62.12 10 SER B O 1
ATOM 1491 N N . PRO B 1 11 ? -8.016 -17.234 -13.539 1 59.12 11 PRO B N 1
ATOM 1492 C CA . PRO B 1 11 ? -7.434 -16.203 -14.398 1 59.12 11 PRO B CA 1
ATOM 1493 C C . PRO B 1 11 ? -6.652 -15.156 -13.609 1 59.12 11 PRO B C 1
ATOM 1495 O O . PRO B 1 11 ? -7.051 -14.789 -12.5 1 59.12 11 PRO B O 1
ATOM 1498 N N . SER B 1 12 ? -5.406 -15.039 -14 1 61.91 12 SER B N 1
ATOM 1499 C CA . SER B 1 12 ? -4.574 -14.039 -13.352 1 61.91 12 SER B CA 1
ATOM 1500 C C . SER B 1 12 ? -4.758 -12.664 -13.992 1 61.91 12 SER B C 1
ATOM 1502 O O . SER B 1 12 ? -4.977 -12.57 -15.203 1 61.91 12 SER B O 1
ATOM 1504 N N . PRO B 1 13 ? -4.898 -11.727 -13.188 1 61.16 13 PRO B N 1
ATOM 1505 C CA . PRO B 1 13 ? -5.027 -10.398 -13.797 1 61.16 13 PRO B CA 1
ATOM 1506 C C . PRO B 1 13 ? -3.807 -10.008 -14.625 1 61.16 13 PRO B C 1
ATOM 1508 O O . PRO B 1 13 ? -2.699 -10.484 -14.359 1 61.16 13 PRO B O 1
ATOM 1511 N N . HIS B 1 14 ? -4.094 -9.258 -15.633 1 64.25 14 HIS B N 1
ATOM 1512 C CA . HIS B 1 14 ? -3.068 -8.734 -16.516 1 64.25 14 HIS B CA 1
ATOM 1513 C C . HIS B 1 14 ? -2.211 -7.688 -15.82 1 64.25 14 HIS B C 1
ATOM 1515 O O . HIS B 1 14 ? -1.099 -7.391 -16.266 1 64.25 14 HIS B O 1
ATOM 1521 N N . HIS B 1 15 ? -2.844 -7.172 -14.742 1 75.12 15 HIS B N 1
ATOM 1522 C CA . HIS B 1 15 ? -2.145 -6.137 -13.992 1 75.12 15 HIS B CA 1
ATOM 1523 C C . HIS B 1 15 ? -2.086 -6.48 -12.508 1 75.12 15 HIS B C 1
ATOM 1525 O O . HIS B 1 15 ? -2.951 -7.195 -11.992 1 75.12 15 HIS B O 1
ATOM 1531 N N . LEU B 1 16 ? -1.049 -6.051 -11.938 1 79.69 16 LEU B N 1
ATOM 1532 C CA . LEU B 1 16 ? -0.935 -6.273 -10.5 1 79.69 16 LEU B CA 1
ATOM 1533 C C . LEU B 1 16 ? -2.092 -5.609 -9.758 1 79.69 16 LEU B C 1
ATOM 1535 O O . LEU B 1 16 ? -2.611 -6.168 -8.789 1 79.69 16 LEU B O 1
ATOM 1539 N N . ILE B 1 17 ? -2.463 -4.441 -10.281 1 85.56 17 ILE B N 1
ATOM 1540 C CA . ILE B 1 17 ? -3.58 -3.693 -9.711 1 85.56 17 ILE B CA 1
ATOM 1541 C C . ILE B 1 17 ? -4.641 -3.459 -10.781 1 85.56 17 ILE B C 1
ATOM 1543 O O . ILE B 1 17 ? -4.332 -2.982 -11.875 1 85.56 17 ILE B O 1
ATOM 1547 N N . SER B 1 18 ? -5.883 -3.82 -10.461 1 86.81 18 SER B N 1
ATOM 1548 C CA . SER B 1 18 ? -6.965 -3.635 -11.43 1 86.81 18 SER B CA 1
ATOM 1549 C C . SER B 1 18 ? -7.391 -2.174 -11.508 1 86.81 18 SER B C 1
ATOM 1551 O O . SER B 1 18 ? -7.105 -1.389 -10.602 1 86.81 18 SER B O 1
ATOM 1553 N N . GLU B 1 19 ? -8.094 -1.791 -12.586 1 87.12 19 GLU B N 1
ATOM 1554 C CA . GLU B 1 19 ? -8.625 -0.442 -12.75 1 87.12 19 GLU B CA 1
ATOM 1555 C C . GLU B 1 19 ? -9.641 -0.116 -11.648 1 87.12 19 GLU B C 1
ATOM 1557 O O . GLU B 1 19 ? -9.68 1.01 -11.148 1 87.12 19 GLU B O 1
ATOM 1562 N N . SER B 1 20 ? -10.398 -1.104 -11.344 1 90.69 20 SER B N 1
ATOM 1563 C CA . SER B 1 20 ? -11.383 -0.911 -10.281 1 90.69 20 SER B CA 1
ATOM 1564 C C . SER B 1 20 ? -10.703 -0.613 -8.945 1 90.69 20 SER B C 1
ATOM 1566 O O . SER B 1 20 ? -11.164 0.245 -8.188 1 90.69 20 SER B O 1
ATOM 1568 N N . GLN B 1 21 ? -9.695 -1.251 -8.617 1 89.94 21 GLN B N 1
ATOM 1569 C CA . GLN B 1 21 ? -8.938 -1.018 -7.398 1 89.94 21 GLN B CA 1
ATOM 1570 C C . GLN B 1 21 ? -8.312 0.377 -7.395 1 89.94 21 GLN B C 1
ATOM 1572 O O . GLN B 1 21 ? -8.312 1.061 -6.367 1 89.94 21 GLN B O 1
ATOM 1577 N N . LYS B 1 22 ? -7.797 0.746 -8.492 1 88.25 22 LYS B N 1
ATOM 1578 C CA . LYS B 1 22 ? -7.234 2.088 -8.617 1 88.25 22 LYS B CA 1
ATOM 1579 C C . LYS B 1 22 ? -8.289 3.154 -8.336 1 88.25 22 LYS B C 1
ATOM 1581 O O . LYS B 1 22 ? -8.039 4.102 -7.59 1 88.25 22 LYS B O 1
ATOM 1586 N N . GLN B 1 23 ? -9.367 3.002 -8.969 1 91.31 23 GLN B N 1
ATOM 1587 C CA . GLN B 1 23 ? -10.469 3.943 -8.773 1 91.31 23 GLN B CA 1
ATOM 1588 C C . GLN B 1 23 ? -10.898 3.992 -7.312 1 91.31 23 GLN B C 1
ATOM 1590 O O . GLN B 1 23 ? -11.188 5.066 -6.781 1 91.31 23 GLN B O 1
ATOM 1595 N N . GLN B 1 24 ? -10.992 2.871 -6.699 1 92.56 24 GLN B N 1
ATOM 1596 C CA . GLN B 1 24 ? -11.359 2.811 -5.289 1 92.56 24 GLN B CA 1
ATOM 1597 C C . GLN B 1 24 ? -10.344 3.551 -4.422 1 92.56 24 GLN B C 1
ATOM 1599 O O . GLN B 1 24 ? -10.727 4.316 -3.531 1 92.56 24 GLN B O 1
ATOM 1604 N N . LEU B 1 25 ? -9.102 3.33 -4.688 1 90.5 25 LEU B N 1
ATOM 1605 C CA . LEU B 1 25 ? -8.039 3.994 -3.947 1 90.5 25 LEU B CA 1
ATOM 1606 C C . LEU B 1 25 ? -8.117 5.508 -4.113 1 90.5 25 LEU B C 1
ATOM 1608 O O . LEU B 1 25 ? -7.871 6.254 -3.162 1 90.5 25 LEU B O 1
ATOM 1612 N N . GLU B 1 26 ? -8.523 5.941 -5.258 1 89.56 26 GLU B N 1
ATOM 1613 C CA . GLU B 1 26 ? -8.586 7.363 -5.574 1 89.56 26 GLU B CA 1
ATOM 1614 C C . GLU B 1 26 ? -9.852 8 -5.008 1 89.56 26 GLU B C 1
ATOM 1616 O O . GLU B 1 26 ? -9.977 9.227 -4.988 1 89.56 26 GLU B O 1
ATOM 1621 N N . SER B 1 27 ? -10.719 7.18 -4.527 1 92.44 27 SER B N 1
ATOM 1622 C CA . SER B 1 27 ? -12 7.695 -4.059 1 92.44 27 SER B CA 1
ATOM 1623 C C . SER B 1 27 ? -11.891 8.25 -2.643 1 92.44 27 SER B C 1
ATOM 1625 O O . SER B 1 27 ? -12.781 8.961 -2.18 1 92.44 27 SER B O 1
ATOM 1627 N N . ALA B 1 28 ? -10.875 7.875 -1.978 1 92.38 28 ALA B N 1
ATOM 1628 C CA . ALA B 1 28 ? -10.68 8.453 -0.65 1 92.38 28 ALA B CA 1
ATOM 1629 C C . ALA B 1 28 ? -10.57 9.969 -0.723 1 92.38 28 ALA B C 1
ATOM 1631 O O . ALA B 1 28 ? -10.062 10.516 -1.703 1 92.38 28 ALA B O 1
ATOM 1632 N N . SER B 1 29 ? -11.109 10.641 0.303 1 91.69 29 SER B N 1
ATOM 1633 C CA . SER B 1 29 ? -11.039 12.094 0.356 1 91.69 29 SER B CA 1
ATOM 1634 C C . SER B 1 29 ? -10.336 12.57 1.626 1 91.69 29 SER B C 1
ATOM 1636 O O . SER B 1 29 ? -10.406 11.906 2.664 1 91.69 29 SER B O 1
ATOM 1638 N N . TYR B 1 30 ? -9.781 13.695 1.506 1 89.94 30 TYR B N 1
ATOM 1639 C CA . TYR B 1 30 ? -9 14.281 2.592 1 89.94 30 TYR B CA 1
ATOM 1640 C C . TYR B 1 30 ? -9.344 15.758 2.771 1 89.94 30 TYR B C 1
ATOM 1642 O O . TYR B 1 30 ? -9.734 16.438 1.815 1 89.94 30 TYR B O 1
ATOM 1650 N N . SER B 1 31 ? -9.227 16.219 4.008 1 89.12 31 SER B N 1
ATOM 1651 C CA . SER B 1 31 ? -9.336 17.641 4.27 1 89.12 31 SER B CA 1
ATOM 1652 C C . SER B 1 31 ? -8 18.344 4.07 1 89.12 31 SER B C 1
ATOM 1654 O O . SER B 1 31 ? -6.945 17.719 4.102 1 89.12 31 SER B O 1
ATOM 1656 N N . SER B 1 32 ? -8.195 19.609 3.727 1 88.94 32 SER B N 1
ATOM 1657 C CA . SER B 1 32 ? -7.016 20.453 3.654 1 88.94 32 SER B CA 1
ATOM 1658 C C . SER B 1 32 ? -6.906 21.359 4.883 1 88.94 32 SER B C 1
ATOM 1660 O O . SER B 1 32 ? -7.922 21.719 5.484 1 88.94 32 SER B O 1
ATOM 1662 N N . ARG B 1 33 ? -5.676 21.641 5.262 1 90.25 33 ARG B N 1
ATOM 1663 C CA . ARG B 1 33 ? -5.422 22.531 6.387 1 90.25 33 ARG B CA 1
ATOM 1664 C C . ARG B 1 33 ? -4.164 23.359 6.156 1 90.25 33 ARG B C 1
ATOM 1666 O O . ARG B 1 33 ? -3.336 23.016 5.309 1 90.25 33 ARG B O 1
ATOM 1673 N N . TYR B 1 34 ? -4.168 24.469 6.879 1 92.19 34 TYR B N 1
ATOM 1674 C CA . TYR B 1 34 ? -2.943 25.266 6.898 1 92.19 34 TYR B CA 1
ATOM 1675 C C . TYR B 1 34 ? -2.25 25.172 8.25 1 92.19 34 TYR B C 1
ATOM 1677 O O . TYR B 1 34 ? -2.91 25.047 9.281 1 92.19 34 TYR B O 1
ATOM 1685 N N . ALA B 1 35 ? -0.961 25.234 8.156 1 92.38 35 ALA B N 1
ATOM 1686 C CA . ALA B 1 35 ? -0.157 25.453 9.352 1 92.38 35 ALA B CA 1
ATOM 1687 C C . ALA B 1 35 ? 0.691 26.719 9.227 1 92.38 35 ALA B C 1
ATOM 1689 O O . ALA B 1 35 ? 1.238 27 8.164 1 92.38 35 ALA B O 1
ATOM 1690 N N . LEU B 1 36 ? 0.759 27.5 10.281 1 95.31 36 LEU B N 1
ATOM 1691 C CA . LEU B 1 36 ? 1.588 28.703 10.336 1 95.31 36 LEU B CA 1
ATOM 1692 C C . LEU B 1 36 ? 2.611 28.594 11.461 1 95.31 36 LEU B C 1
ATOM 1694 O O . LEU B 1 36 ? 2.252 28.344 12.609 1 95.31 36 LEU B O 1
ATOM 1698 N N . GLY B 1 37 ? 3.865 28.734 11.055 1 95.12 37 GLY B N 1
ATOM 1699 C CA . GLY B 1 37 ? 4.938 28.781 12.031 1 95.12 37 GLY B CA 1
ATOM 1700 C C . GLY B 1 37 ? 5.477 30.188 12.25 1 95.12 37 GLY B C 1
ATOM 1701 O O . GLY B 1 37 ? 5.809 30.891 11.281 1 95.12 37 GLY B O 1
ATOM 1702 N N . LEU B 1 38 ? 5.516 30.578 13.484 1 96.19 38 LEU B N 1
ATOM 1703 C CA . LEU B 1 38 ? 6.156 31.828 13.891 1 96.19 38 LEU B CA 1
ATOM 1704 C C . LEU B 1 38 ? 7.445 31.547 14.656 1 96.19 38 LEU B C 1
ATOM 1706 O O . LEU B 1 38 ? 7.426 30.859 15.688 1 96.19 38 LEU B O 1
ATOM 1710 N N . PHE B 1 39 ? 8.516 32.094 14.164 1 95.12 39 PHE B N 1
ATOM 1711 C CA . PHE B 1 39 ? 9.82 31.844 14.766 1 95.12 39 PHE B CA 1
ATOM 1712 C C . PHE B 1 39 ? 10.406 33.125 15.352 1 95.12 39 PHE B C 1
ATOM 1714 O O . PHE B 1 39 ? 10.391 34.188 14.703 1 95.12 39 PHE B O 1
ATOM 1721 N N . TYR B 1 40 ? 10.961 32.969 16.531 1 94.94 40 TYR B N 1
ATOM 1722 C CA . TYR B 1 40 ? 11.438 34.125 17.266 1 94.94 40 TYR B CA 1
ATOM 1723 C C . TYR B 1 40 ? 12.93 34.031 17.562 1 94.94 40 TYR B C 1
ATOM 1725 O O . TYR B 1 40 ? 13.508 32.938 17.453 1 94.94 40 TYR B O 1
ATOM 1733 N N . GLU B 1 41 ? 13.461 35.156 17.844 1 92.94 41 GLU B N 1
ATOM 1734 C CA . GLU B 1 41 ? 14.875 35.188 18.203 1 92.94 41 GLU B CA 1
ATOM 1735 C C . GLU B 1 41 ? 15.117 34.531 19.562 1 92.94 41 GLU B C 1
ATOM 1737 O O . GLU B 1 41 ? 14.227 34.531 20.422 1 92.94 41 GLU B O 1
ATOM 1742 N N . ALA B 1 42 ? 16.344 34.062 19.625 1 90.88 42 ALA B N 1
ATOM 1743 C CA . ALA B 1 42 ? 16.766 33.531 20.922 1 90.88 42 ALA B CA 1
ATOM 1744 C C . ALA B 1 42 ? 16.547 34.562 22.031 1 90.88 42 ALA B C 1
ATOM 1746 O O . ALA B 1 42 ? 16.828 35.75 21.844 1 90.88 42 ALA B O 1
ATOM 1747 N N . GLY B 1 43 ? 16.031 34.125 23.156 1 88.69 43 GLY B N 1
ATOM 1748 C CA . GLY B 1 43 ? 15.805 35 24.281 1 88.69 43 GLY B CA 1
ATOM 1749 C C . GLY B 1 43 ? 14.383 35.562 24.344 1 88.69 43 GLY B C 1
ATOM 1750 O O . GLY B 1 43 ? 13.977 36.125 25.359 1 88.69 43 GLY B O 1
ATOM 1751 N N . THR B 1 44 ? 13.68 35.344 23.203 1 91.88 44 THR B N 1
ATOM 1752 C CA . THR B 1 44 ? 12.281 35.781 23.203 1 91.88 44 THR B CA 1
ATOM 1753 C C . THR B 1 44 ? 11.461 34.938 24.172 1 91.88 44 THR B C 1
ATOM 1755 O O . THR B 1 44 ? 11.625 33.719 24.25 1 91.88 44 THR B O 1
ATOM 1758 N N . GLU B 1 45 ? 10.625 35.594 24.953 1 89.12 45 GLU B N 1
ATOM 1759 C CA . GLU B 1 45 ? 9.742 34.906 25.875 1 89.12 45 GLU B CA 1
ATOM 1760 C C . GLU B 1 45 ? 8.281 35 25.422 1 89.12 45 GLU B C 1
ATOM 1762 O O . GLU B 1 45 ? 7.797 36.094 25.141 1 89.12 45 GLU B O 1
ATOM 1767 N N . ILE B 1 46 ? 7.707 33.906 25.297 1 90.75 46 ILE B N 1
ATOM 1768 C CA . ILE B 1 46 ? 6.277 33.844 25.031 1 90.75 46 ILE B CA 1
ATOM 1769 C C . ILE B 1 46 ? 5.52 33.469 26.297 1 90.75 46 ILE B C 1
ATOM 1771 O O . ILE B 1 46 ? 5.598 32.344 26.766 1 90.75 46 ILE B O 1
ATOM 1775 N N . ASP B 1 47 ? 4.859 34.406 26.875 1 86.12 47 ASP B N 1
ATOM 1776 C CA . ASP B 1 47 ? 4.242 34.281 28.188 1 86.12 47 ASP B CA 1
ATOM 1777 C C . ASP B 1 47 ? 2.818 33.75 28.078 1 86.12 47 ASP B C 1
ATOM 1779 O O . ASP B 1 47 ? 1.851 34.5 28.188 1 86.12 47 ASP B O 1
ATOM 1783 N N . VAL B 1 48 ? 2.648 32.531 27.828 1 88.25 48 VAL B N 1
ATOM 1784 C CA . VAL B 1 48 ? 1.373 31.828 27.828 1 88.25 48 VAL B CA 1
ATOM 1785 C C . VAL B 1 48 ? 1.46 30.609 28.734 1 88.25 48 VAL B C 1
ATOM 1787 O O . VAL B 1 48 ? 2.496 29.938 28.797 1 88.25 48 VAL B O 1
ATOM 1790 N N . PRO B 1 49 ? 0.499 30.281 29.562 1 87.5 49 PRO B N 1
ATOM 1791 C CA . PRO B 1 49 ? 0.576 29.25 30.594 1 87.5 49 PRO B CA 1
ATOM 1792 C C . PRO B 1 49 ? 0.369 27.844 30.047 1 87.5 49 PRO B C 1
ATOM 1794 O O . PRO B 1 49 ? 0.058 26.922 30.812 1 87.5 49 PRO B O 1
ATOM 1797 N N . TRP B 1 50 ? 0.309 27.672 28.719 1 88.5 50 TRP B N 1
ATOM 1798 C CA . TRP B 1 50 ? 0.108 26.375 28.109 1 88.5 50 TRP B CA 1
ATOM 1799 C C . TRP B 1 50 ? 1.086 26.141 26.969 1 88.5 50 TRP B C 1
ATOM 1801 O O . TRP B 1 50 ? 1.54 27.094 26.328 1 88.5 50 TRP B O 1
ATOM 1811 N N . ALA B 1 51 ? 1.566 24.922 26.766 1 88.88 51 ALA B N 1
ATOM 1812 C CA . ALA B 1 51 ? 2.428 24.531 25.656 1 88.88 51 ALA B CA 1
ATOM 1813 C C . ALA B 1 51 ? 1.61 24.297 24.391 1 88.88 51 ALA B C 1
ATOM 1815 O O . ALA B 1 51 ? 2.104 24.5 23.281 1 88.88 51 ALA B O 1
ATOM 1816 N N . ALA B 1 52 ? 0.44 23.875 24.594 1 91.06 52 ALA B N 1
ATOM 1817 C CA . ALA B 1 52 ? -0.471 23.625 23.484 1 91.06 52 ALA B CA 1
ATOM 1818 C C . ALA B 1 52 ? -1.922 23.859 23.891 1 91.06 52 ALA B C 1
ATOM 1820 O O . ALA B 1 52 ? -2.285 23.641 25.047 1 91.06 52 ALA B O 1
ATOM 1821 N N . ARG B 1 53 ? -2.691 24.297 22.953 1 91.25 53 ARG B N 1
ATOM 1822 C CA . ARG B 1 53 ? -4.09 24.594 23.234 1 91.25 53 ARG B CA 1
ATOM 1823 C C . ARG B 1 53 ? -4.977 24.297 22.031 1 91.25 53 ARG B C 1
ATOM 1825 O O . ARG B 1 53 ? -4.66 24.672 20.906 1 91.25 53 ARG B O 1
ATOM 1832 N N . TYR B 1 54 ? -6.031 23.547 22.344 1 91.75 54 TYR B N 1
ATOM 1833 C CA . TYR B 1 54 ? -7.09 23.344 21.359 1 91.75 54 TYR B CA 1
ATOM 1834 C C . TYR B 1 54 ? -8.117 24.469 21.422 1 91.75 54 TYR B C 1
ATOM 1836 O O . TYR B 1 54 ? -8.57 24.844 22.516 1 91.75 54 TYR B O 1
ATOM 1844 N N . ILE B 1 55 ? -8.5 24.922 20.312 1 93.25 55 ILE B N 1
ATOM 1845 C CA . ILE B 1 55 ? -9.398 26.078 20.25 1 93.25 55 ILE B CA 1
ATOM 1846 C C . ILE B 1 55 ? -10.648 25.703 19.469 1 93.25 55 ILE B C 1
ATOM 1848 O O . ILE B 1 55 ? -10.594 25.531 18.234 1 93.25 55 ILE B O 1
ATOM 1852 N N . SER B 1 56 ? -11.781 25.703 20.047 1 90.69 56 SER B N 1
ATOM 1853 C CA . SER B 1 56 ? -12.992 25.219 19.391 1 90.69 56 SER B CA 1
ATOM 1854 C C . SER B 1 56 ? -13.852 26.375 18.906 1 90.69 56 SER B C 1
ATOM 1856 O O . SER B 1 56 ? -14.688 26.203 18.016 1 90.69 56 SER B O 1
ATOM 1858 N N . SER B 1 57 ? -13.617 27.594 19.375 1 91.69 57 SER B N 1
ATOM 1859 C CA . SER B 1 57 ? -14.578 28.672 19.141 1 91.69 57 SER B CA 1
ATOM 1860 C C . SER B 1 57 ? -14.117 29.578 18 1 91.69 57 SER B C 1
ATOM 1862 O O . SER B 1 57 ? -14.891 30.391 17.516 1 91.69 57 SER B O 1
ATOM 1864 N N . ASN B 1 58 ? -12.938 29.391 17.562 1 95.19 58 ASN B N 1
ATOM 1865 C CA . ASN B 1 58 ? -12.391 30.25 16.516 1 95.19 58 ASN B CA 1
ATOM 1866 C C . ASN B 1 58 ? -12.711 29.719 15.117 1 95.19 58 ASN B C 1
ATOM 1868 O O . ASN B 1 58 ? -12.625 28.5 14.883 1 95.19 58 ASN B O 1
ATOM 1872 N N . PRO B 1 59 ? -13.117 30.562 14.203 1 95.06 59 PRO B N 1
ATOM 1873 C CA . PRO B 1 59 ? -13.516 30.094 12.875 1 95.06 59 PRO B CA 1
ATOM 1874 C C . PRO B 1 59 ? -12.32 29.672 12.023 1 95.06 59 PRO B C 1
ATOM 1876 O O . PRO B 1 59 ? -12.5 29.031 10.984 1 95.06 59 PRO B O 1
ATOM 1879 N N . CYS B 1 60 ? -11.125 29.969 12.438 1 96.5 60 CYS B N 1
ATOM 1880 C CA . CYS B 1 60 ? -9.922 29.766 11.641 1 96.5 60 CYS B CA 1
ATOM 1881 C C . CYS B 1 60 ? -8.961 28.812 12.344 1 96.5 60 CYS B C 1
ATOM 1883 O O . CYS B 1 60 ? -8.57 27.797 11.781 1 96.5 60 CYS B O 1
ATOM 1885 N N . ILE B 1 61 ? -8.711 29.078 13.547 1 96.19 61 ILE B N 1
ATOM 1886 C CA . ILE B 1 61 ? -7.637 28.406 14.258 1 96.19 61 ILE B CA 1
ATOM 1887 C C . ILE B 1 61 ? -8.211 27.281 15.117 1 96.19 61 ILE B C 1
ATOM 1889 O O . ILE B 1 61 ? -9.211 27.469 15.812 1 96.19 61 ILE B O 1
ATOM 1893 N N . ARG B 1 62 ? -7.555 26.125 15.016 1 93.44 62 ARG B N 1
ATOM 1894 C CA . ARG B 1 62 ? -8.039 24.969 15.773 1 93.44 62 ARG B CA 1
ATOM 1895 C C . ARG B 1 62 ? -7.031 24.547 16.844 1 93.44 62 ARG B C 1
ATOM 1897 O O . ARG B 1 62 ? -7.41 24.047 17.891 1 93.44 62 ARG B O 1
ATOM 1904 N N . PHE B 1 63 ? -5.766 24.844 16.578 1 93.56 63 PHE B N 1
ATOM 1905 C CA . PHE B 1 63 ? -4.73 24.375 17.484 1 93.56 63 PHE B CA 1
ATOM 1906 C C . PHE B 1 63 ? -3.539 25.328 17.484 1 93.56 63 PHE B C 1
ATOM 1908 O O . PHE B 1 63 ? -3.139 25.828 16.438 1 93.56 63 PHE B O 1
ATOM 1915 N N . VAL B 1 64 ? -2.977 25.562 18.688 1 93.75 64 VAL B N 1
ATOM 1916 C CA . VAL B 1 64 ? -1.769 26.359 18.844 1 93.75 64 VAL B CA 1
ATOM 1917 C C . VAL B 1 64 ? -0.783 25.641 19.766 1 93.75 64 VAL B C 1
ATOM 1919 O O . VAL B 1 64 ? -1.164 25.141 20.812 1 93.75 64 VAL B O 1
ATOM 1922 N N . SER B 1 65 ? 0.371 25.547 19.312 1 92.81 65 SER B N 1
ATOM 1923 C CA . SER B 1 65 ? 1.424 24.984 20.156 1 92.81 65 SER B CA 1
ATOM 1924 C C . SER B 1 65 ? 2.621 25.922 20.234 1 92.81 65 SER B C 1
ATOM 1926 O O . SER B 1 65 ? 2.924 26.641 19.281 1 92.81 65 SER B O 1
ATOM 1928 N N . ILE B 1 66 ? 3.258 25.938 21.406 1 91.44 66 ILE B N 1
ATOM 1929 C CA . ILE B 1 66 ? 4.422 26.781 21.656 1 91.44 66 ILE B CA 1
ATOM 1930 C C . ILE B 1 66 ? 5.617 25.906 22.031 1 91.44 66 ILE B C 1
ATOM 1932 O O . ILE B 1 66 ? 5.516 25.047 22.922 1 91.44 66 ILE B O 1
ATOM 1936 N N . ASP B 1 67 ? 6.594 25.984 21.281 1 87.5 67 ASP B N 1
ATOM 1937 C CA . ASP B 1 67 ? 7.855 25.328 21.625 1 87.5 67 ASP B CA 1
ATOM 1938 C C . ASP B 1 67 ? 8.836 26.328 22.234 1 87.5 67 ASP B C 1
ATOM 1940 O O . ASP B 1 67 ? 9.469 27.109 21.516 1 87.5 67 ASP B O 1
ATOM 1944 N N . ASN B 1 68 ? 8.773 26.25 23.547 1 77.06 68 ASN B N 1
ATOM 1945 C CA . ASN B 1 68 ? 9.695 27.125 24.266 1 77.06 68 ASN B CA 1
ATOM 1946 C C . ASN B 1 68 ? 11.07 26.484 24.406 1 77.06 68 ASN B C 1
ATOM 1948 O O . ASN B 1 68 ? 11.188 25.328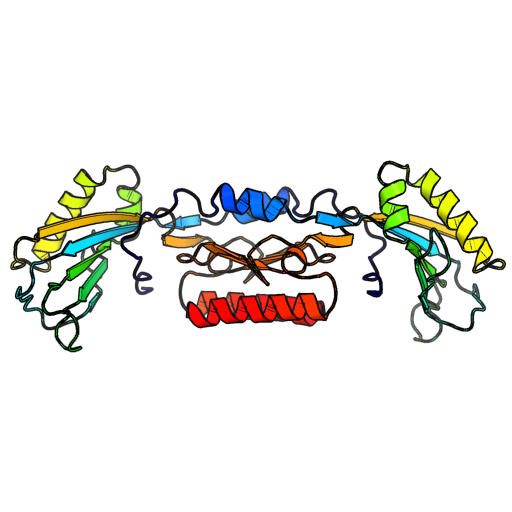 24.781 1 77.06 68 ASN B O 1
ATOM 1952 N N . LYS B 1 69 ? 11.664 26.297 23.453 1 57.97 69 LYS B N 1
ATOM 1953 C CA . LYS B 1 69 ? 12.961 25.672 23.719 1 57.97 69 LYS B CA 1
ATOM 1954 C C . LYS B 1 69 ? 13.516 26.109 25.062 1 57.97 69 LYS B C 1
ATOM 1956 O O . LYS B 1 69 ? 14.156 27.156 25.172 1 57.97 69 LYS B O 1
ATOM 1961 N N . LYS B 1 70 ? 12.672 26.266 26.031 1 51.41 70 LYS B N 1
ATOM 1962 C CA . LYS B 1 70 ? 13.445 26.562 27.234 1 51.41 70 LYS B CA 1
ATOM 1963 C C . LYS B 1 70 ? 14.617 25.594 27.375 1 51.41 70 LYS B C 1
ATOM 1965 O O . LYS B 1 70 ? 15.758 26.031 27.562 1 51.41 70 LYS B O 1
ATOM 1970 N N . ARG B 1 71 ? 14.281 24.453 28.266 1 45.5 71 ARG B N 1
ATOM 1971 C CA . ARG B 1 71 ? 15.023 23.766 29.312 1 45.5 71 ARG B CA 1
ATOM 1972 C C . ARG B 1 71 ? 16.141 22.906 28.719 1 45.5 71 ARG B C 1
ATOM 1974 O O . ARG B 1 71 ? 16.969 22.359 29.469 1 45.5 71 ARG B O 1
ATOM 1981 N N . SER B 1 72 ? 15.789 21.875 27.812 1 44.56 72 SER B N 1
ATOM 1982 C CA . SER B 1 72 ? 17.031 21.125 27.625 1 44.56 72 SER B CA 1
ATOM 1983 C C . SER B 1 72 ? 18.172 22.031 27.172 1 44.56 72 SER B C 1
ATOM 1985 O O . SER B 1 72 ? 17.938 23.031 26.484 1 44.56 72 SER B O 1
ATOM 1987 N N . ILE B 1 73 ? 19.281 21.953 27.828 1 43.56 73 ILE B N 1
ATOM 1988 C CA . ILE B 1 73 ? 20.609 22.578 27.781 1 43.56 73 ILE B CA 1
ATOM 1989 C C . ILE B 1 73 ? 20.984 22.875 26.344 1 43.56 73 ILE B C 1
ATOM 1991 O O . ILE B 1 73 ? 22.125 23.25 26.047 1 43.56 73 ILE B O 1
ATOM 1995 N N . GLU B 1 74 ? 20.203 22.391 25.375 1 46.94 74 GLU B N 1
ATOM 1996 C CA . GLU B 1 74 ? 20.953 22.453 24.125 1 46.94 74 GLU B CA 1
ATOM 1997 C C . GLU B 1 74 ? 21.188 23.906 23.703 1 46.94 74 GLU B C 1
ATOM 1999 O O . GLU B 1 74 ? 20.641 24.828 24.297 1 46.94 74 GLU B O 1
ATOM 2004 N N . SER B 1 75 ? 21.328 24.266 22.172 1 52.38 75 SER B N 1
ATOM 2005 C CA . SER B 1 75 ? 22.125 25.359 21.641 1 52.38 75 SER B CA 1
ATOM 2006 C C . SER B 1 75 ? 21.438 26.719 21.859 1 52.38 75 SER B C 1
ATOM 2008 O O . SER B 1 75 ? 20.25 26.859 21.578 1 52.38 75 SER B O 1
ATOM 2010 N N . SER B 1 76 ? 21.766 27.547 22.828 1 60.56 76 SER B N 1
ATOM 2011 C CA . SER B 1 76 ? 21.594 28.953 23.172 1 60.56 76 SER B CA 1
ATOM 2012 C C . SER B 1 76 ? 21.281 29.781 21.938 1 60.56 76 SER B C 1
ATOM 2014 O O . SER B 1 76 ? 20.828 30.922 22.062 1 60.56 76 SER B O 1
ATOM 2016 N N . GLU B 1 77 ? 21.25 29.062 20.75 1 75.81 77 GLU B N 1
ATOM 2017 C CA . GLU B 1 77 ? 21.188 29.906 19.547 1 75.81 77 GLU B CA 1
ATOM 2018 C C . GLU B 1 77 ? 19.812 29.859 18.906 1 75.81 77 GLU B C 1
ATOM 2020 O O . GLU B 1 77 ? 19.5 30.672 18.031 1 75.81 77 GLU B O 1
ATOM 2025 N N . VAL B 1 78 ? 18.844 29.062 19.484 1 80.5 78 VAL B N 1
ATOM 2026 C CA . VAL B 1 78 ? 17.562 28.969 18.797 1 80.5 78 VAL B CA 1
ATOM 2027 C C . VAL B 1 78 ? 16.469 29.562 19.656 1 80.5 78 VAL B C 1
ATOM 2029 O O . VAL B 1 78 ? 16.391 29.297 20.859 1 80.5 78 VAL B O 1
ATOM 2032 N N . GLY B 1 79 ? 15.57 30.328 19.188 1 89.56 79 GLY B N 1
ATOM 2033 C CA . GLY B 1 79 ? 14.461 30.984 19.859 1 89.56 79 GLY B CA 1
ATOM 2034 C C . GLY B 1 79 ? 13.188 30.156 19.875 1 89.56 79 GLY B C 1
ATOM 2035 O O . GLY B 1 79 ? 13.141 29.078 19.266 1 89.56 79 GLY B O 1
ATOM 2036 N N . PRO B 1 80 ? 12.211 30.578 20.641 1 92.81 80 PRO B N 1
ATOM 2037 C CA . PRO B 1 80 ? 10.922 29.875 20.688 1 92.81 80 PRO B CA 1
ATOM 2038 C C . PRO B 1 80 ? 10.148 29.953 19.375 1 92.81 80 PRO B C 1
ATOM 2040 O O . PRO B 1 80 ? 10.492 30.766 18.5 1 92.81 80 PRO B O 1
ATOM 2043 N N . SER B 1 81 ? 9.203 29.094 19.25 1 93.38 81 SER B N 1
ATOM 2044 C CA . SER B 1 81 ? 8.344 29.109 18.062 1 93.38 81 SER B CA 1
ATOM 2045 C C . SER B 1 81 ? 6.887 28.844 18.438 1 93.38 81 SER B C 1
ATOM 2047 O O . SER B 1 81 ? 6.609 28.234 19.484 1 93.38 81 SER B O 1
ATOM 2049 N N . VAL B 1 82 ? 6.004 29.375 17.719 1 94.19 82 VAL B N 1
ATOM 2050 C CA . VAL B 1 82 ? 4.566 29.141 17.828 1 94.19 82 VAL B CA 1
ATOM 2051 C C . VAL B 1 82 ? 4.047 28.5 16.547 1 94.19 82 VAL B C 1
ATOM 2053 O O . VAL B 1 82 ? 4.309 29.016 15.453 1 94.19 82 VAL B O 1
ATOM 2056 N N . VAL B 1 83 ? 3.359 27.406 16.641 1 94.56 83 VAL B N 1
ATOM 2057 C CA . VAL B 1 83 ? 2.785 26.75 15.484 1 94.56 83 VAL B CA 1
ATOM 2058 C C . VAL B 1 83 ? 1.262 26.75 15.586 1 94.56 83 VAL B C 1
ATOM 2060 O O . VAL B 1 83 ? 0.708 26.375 16.625 1 94.56 83 VAL B O 1
ATOM 2063 N N . ILE B 1 84 ? 0.659 27.141 14.523 1 95.12 84 ILE B N 1
ATOM 2064 C CA . ILE B 1 84 ? -0.794 27.25 14.461 1 95.12 84 ILE B CA 1
ATOM 2065 C C . ILE B 1 84 ? -1.342 26.297 13.398 1 95.12 84 ILE B C 1
ATOM 2067 O O . ILE B 1 84 ? -0.818 26.234 12.289 1 95.12 84 ILE B O 1
ATOM 2071 N N . HIS B 1 85 ? -2.377 25.609 13.711 1 93.69 85 HIS B N 1
ATOM 2072 C CA . HIS B 1 85 ? -3.107 24.797 12.742 1 93.69 85 HIS B CA 1
ATOM 2073 C C . HIS B 1 85 ? -4.543 25.297 12.586 1 93.69 85 HIS B C 1
ATOM 2075 O O . HIS B 1 85 ? -5.223 25.562 13.578 1 93.69 85 HIS B O 1
ATOM 2081 N N . THR B 1 86 ? -4.914 25.359 11.383 1 95.06 86 THR B N 1
ATOM 2082 C CA . THR B 1 86 ? -6.254 25.859 11.109 1 95.06 86 THR B CA 1
ATOM 2083 C C . THR B 1 86 ? -7.281 24.734 11.164 1 95.06 86 THR B C 1
ATOM 2085 O O . THR B 1 86 ? -6.914 23.562 11.25 1 95.06 86 THR B O 1
ATOM 2088 N N . SER B 1 87 ? -8.5 25.141 11.125 1 92.88 87 SER B N 1
ATOM 2089 C CA . SER B 1 87 ? -9.602 24.172 11.094 1 92.88 87 SER B CA 1
ATOM 2090 C C . SER B 1 87 ? -9.805 23.625 9.688 1 92.88 87 SER B C 1
ATOM 2092 O O . SER B 1 87 ? -9.344 24.203 8.703 1 92.88 87 SER B O 1
ATOM 2094 N N . VAL B 1 88 ? -10.57 22.562 9.609 1 89.25 88 VAL B N 1
ATOM 2095 C CA . VAL B 1 88 ? -10.859 21.922 8.328 1 89.25 88 VAL B CA 1
ATOM 2096 C C . VAL B 1 88 ? -11.727 22.844 7.473 1 89.25 88 VAL B C 1
ATOM 2098 O O . VAL B 1 88 ? -11.398 23.109 6.312 1 89.25 88 VAL B O 1
ATOM 2101 N N . PRO B 1 89 ? -12.719 23.469 8.07 1 92.31 89 PRO B N 1
ATOM 2102 C CA . PRO B 1 89 ? -13.539 24.359 7.246 1 92.31 89 PRO B CA 1
ATOM 2103 C C . PRO B 1 89 ? -12.734 25.531 6.68 1 92.31 89 PRO B C 1
ATOM 2105 O O . PRO B 1 89 ? -12.938 25.922 5.527 1 92.31 89 PRO B O 1
ATOM 2108 N N . PHE B 1 90 ? -11.898 26.078 7.406 1 94.94 90 PHE B N 1
ATOM 2109 C CA . PHE B 1 90 ? -11.055 27.172 6.926 1 94.94 90 PHE B CA 1
ATOM 2110 C C . PHE B 1 90 ? -10.188 26.703 5.762 1 94.94 90 PHE B C 1
ATOM 2112 O O . PHE B 1 90 ? -10.055 27.406 4.762 1 94.94 90 PHE B O 1
ATOM 2119 N N . GLY B 1 91 ? -9.578 25.531 5.898 1 92.56 91 GLY B N 1
ATOM 2120 C CA . GLY B 1 91 ? -8.766 24.953 4.832 1 92.56 91 GLY B CA 1
ATOM 2121 C C . GLY B 1 91 ? -9.531 24.766 3.537 1 92.56 91 GLY B C 1
ATOM 2122 O O . GLY B 1 91 ? -9.008 25.062 2.457 1 92.56 91 GLY B O 1
ATOM 2123 N N . ILE B 1 92 ? -10.68 24.344 3.695 1 89.5 92 ILE B N 1
ATOM 2124 C CA . ILE B 1 92 ? -11.531 24.109 2.533 1 89.5 92 ILE B CA 1
ATOM 2125 C C . ILE B 1 92 ? -11.867 25.453 1.871 1 89.5 92 ILE B C 1
ATOM 2127 O O . ILE B 1 92 ? -11.734 25.594 0.654 1 89.5 92 ILE B O 1
ATOM 2131 N N . LYS B 1 93 ? -12.203 26.344 2.643 1 92.94 93 LYS B N 1
ATOM 2132 C CA . LYS B 1 93 ? -12.633 27.656 2.156 1 92.94 93 LYS B CA 1
ATOM 2133 C C . LYS B 1 93 ? -11.5 28.375 1.429 1 92.94 93 LYS B C 1
ATOM 2135 O O . LYS B 1 93 ? -11.734 29.094 0.45 1 92.94 93 LYS B O 1
ATOM 2140 N N . HIS B 1 94 ? -10.312 28.125 1.845 1 93.88 94 HIS B N 1
ATOM 2141 C CA . HIS B 1 94 ? -9.195 28.906 1.31 1 93.88 94 HIS B CA 1
ATOM 2142 C C . HIS B 1 94 ? -8.219 28 0.562 1 93.88 94 HIS B C 1
ATOM 2144 O O . HIS B 1 94 ? -7.02 28.281 0.504 1 93.88 94 HIS B O 1
ATOM 2150 N N . LEU B 1 95 ? -8.727 26.938 0.096 1 88.06 95 LEU B N 1
ATOM 2151 C CA . LEU B 1 95 ? -7.914 25.922 -0.561 1 88.06 95 LEU B CA 1
ATOM 2152 C C . LEU B 1 95 ? -7.102 26.531 -1.7 1 88.06 95 LEU B C 1
ATOM 2154 O O . LEU B 1 95 ? -5.934 26.188 -1.892 1 88.06 95 LEU B O 1
ATOM 2158 N N . GLU B 1 96 ? -7.66 27.453 -2.4 1 89.19 96 GLU B N 1
ATOM 2159 C CA . GLU B 1 96 ? -6.996 28 -3.574 1 89.19 96 GLU B CA 1
ATOM 2160 C C . GLU B 1 96 ? -6.352 29.344 -3.256 1 89.19 96 GLU B C 1
ATOM 2162 O O . GLU B 1 96 ? -5.84 30.031 -4.152 1 89.19 96 GLU B O 1
ATOM 2167 N N . GLY B 1 97 ? -6.422 29.781 -2.014 1 89.44 97 GLY B N 1
ATOM 2168 C CA . GLY B 1 97 ? -5.812 31.047 -1.626 1 89.44 97 GLY B CA 1
ATOM 2169 C C . GLY B 1 97 ? -4.293 31 -1.648 1 89.44 97 GLY B C 1
ATOM 2170 O O . GLY B 1 97 ? -3.695 29.938 -1.522 1 89.44 97 GLY B O 1
ATOM 2171 N N . SER B 1 98 ? -3.74 32.125 -1.817 1 92.69 98 SER B N 1
ATOM 2172 C CA . SER B 1 98 ? -2.285 32.219 -1.742 1 92.69 98 SER B CA 1
ATOM 2173 C C . SER B 1 98 ? -1.799 32.125 -0.301 1 92.69 98 SER B C 1
ATOM 2175 O O . SER B 1 98 ? -2.531 32.469 0.632 1 92.69 98 SER B O 1
ATOM 2177 N N . SER B 1 99 ? -0.603 31.688 -0.173 1 91.12 99 SER B N 1
ATOM 2178 C CA . SER B 1 99 ? -0.014 31.562 1.157 1 91.12 99 SER B CA 1
ATOM 2179 C C . SER B 1 99 ? 0.021 32.906 1.87 1 91.12 99 SER B C 1
ATOM 2181 O O . SER B 1 99 ? -0.201 33 3.08 1 91.12 99 SER B O 1
ATOM 2183 N N . GLU B 1 100 ? 0.305 33.938 1.106 1 94.38 100 GLU B N 1
ATOM 2184 C CA . GLU B 1 100 ? 0.386 35.281 1.683 1 94.38 100 GLU B CA 1
ATOM 2185 C C . GLU B 1 100 ? -0.968 35.719 2.223 1 94.38 100 GLU B C 1
ATOM 2187 O O . GLU B 1 100 ? -1.051 36.281 3.322 1 94.38 100 GLU B O 1
ATOM 2192 N N . GLU B 1 101 ? -1.96 35.5 1.454 1 95.69 101 GLU B N 1
ATOM 2193 C CA . GLU B 1 101 ? -3.307 35.906 1.867 1 95.69 101 GLU B CA 1
ATOM 2194 C C . GLU B 1 101 ? -3.744 35.125 3.105 1 95.69 101 GLU B C 1
ATOM 2196 O O . GLU B 1 101 ? -4.262 35.688 4.059 1 95.69 101 GLU B O 1
ATOM 2201 N N . VAL B 1 102 ? -3.561 33.875 3.066 1 96.62 102 VAL B N 1
ATOM 2202 C CA . VAL B 1 102 ? -3.99 33.031 4.152 1 96.62 102 VAL B CA 1
ATOM 2203 C C . VAL B 1 102 ? -3.199 33.344 5.422 1 96.62 102 VAL B C 1
ATOM 2205 O O . VAL B 1 102 ? -3.76 33.375 6.52 1 96.62 102 VAL B O 1
ATOM 2208 N N . GLN B 1 103 ? -1.893 33.562 5.191 1 97.25 103 GLN B N 1
ATOM 2209 C CA . GLN B 1 103 ? -1.043 33.938 6.312 1 97.25 103 GLN B CA 1
ATOM 2210 C C . GLN B 1 103 ? -1.625 35.125 7.055 1 97.25 103 GLN B C 1
ATOM 2212 O O . GLN B 1 103 ? -1.713 35.125 8.289 1 97.25 103 GLN B O 1
ATOM 2217 N N . GLU B 1 104 ? -2.037 36.094 6.363 1 97.62 104 GLU B N 1
ATOM 2218 C CA . GLU B 1 104 ? -2.588 37.312 6.961 1 97.62 104 GLU B CA 1
ATOM 2219 C C . GLU B 1 104 ? -3.879 37.031 7.715 1 97.62 104 GLU B C 1
ATOM 2221 O O . GLU B 1 104 ? -4.102 37.562 8.805 1 97.62 104 GLU B O 1
ATOM 2226 N N . LEU B 1 105 ? -4.684 36.219 7.109 1 97.81 105 LEU B N 1
ATOM 2227 C CA . LEU B 1 105 ? -5.949 35.875 7.742 1 97.81 105 LEU B CA 1
ATOM 2228 C C . LEU B 1 105 ? -5.707 35.125 9.055 1 97.81 105 LEU B C 1
ATOM 2230 O O . LEU B 1 105 ? -6.352 35.438 10.062 1 97.81 105 LEU B O 1
ATOM 2234 N N . ILE B 1 106 ? -4.762 34.219 9.055 1 97.94 106 ILE B N 1
ATOM 2235 C CA . ILE B 1 106 ? -4.465 33.469 10.25 1 97.94 106 ILE B CA 1
ATOM 2236 C C . ILE B 1 106 ? -3.91 34.375 11.336 1 97.94 106 ILE B C 1
ATOM 2238 O O . ILE B 1 106 ? -4.301 34.281 12.5 1 97.94 106 ILE B O 1
ATOM 2242 N N . LEU B 1 107 ? -3.023 35.25 10.938 1 97.94 107 LEU B N 1
ATOM 2243 C CA . LEU B 1 107 ? -2.416 36.156 11.898 1 97.94 107 LEU B CA 1
ATOM 2244 C C . LEU B 1 107 ? -3.473 37.062 12.547 1 97.94 107 LEU B C 1
ATOM 2246 O O . LEU B 1 107 ? -3.42 37.312 13.75 1 97.94 107 LEU B O 1
ATOM 2250 N N . LYS B 1 108 ? -4.375 37.469 11.734 1 98.06 108 LYS B N 1
ATOM 2251 C CA . LYS B 1 108 ? -5.457 38.312 12.266 1 98.06 108 LYS B CA 1
ATOM 2252 C C . LYS B 1 108 ? -6.266 37.531 13.312 1 98.06 108 LYS B C 1
ATOM 2254 O O . LYS B 1 108 ? -6.582 38.094 14.375 1 98.06 108 LYS B O 1
ATOM 2259 N N . GLN B 1 109 ? -6.609 36.344 13.055 1 98.06 109 GLN B N 1
ATOM 2260 C CA . GLN B 1 109 ? -7.352 35.5 14.008 1 98.06 109 GLN B CA 1
ATOM 2261 C C . GLN B 1 109 ? -6.504 35.188 15.234 1 98.06 109 GLN B C 1
ATOM 2263 O O . GLN B 1 109 ? -7.02 35.156 16.359 1 98.06 109 GLN B O 1
ATOM 2268 N N . LEU B 1 110 ? -5.234 35 15.008 1 97.5 110 LEU B N 1
ATOM 2269 C CA . LEU B 1 110 ? -4.336 34.688 16.109 1 97.5 110 LEU B CA 1
ATOM 2270 C C . LEU B 1 110 ? -4.281 35.844 17.109 1 97.5 110 LEU B C 1
ATOM 2272 O O . LEU B 1 110 ? -4.188 35.625 18.328 1 97.5 110 LEU B O 1
ATOM 2276 N N . GLU B 1 111 ? -4.367 37 16.672 1 96.88 111 GLU B N 1
ATOM 2277 C CA . GLU B 1 111 ? -4.328 38.188 17.516 1 96.88 111 GLU B CA 1
ATOM 2278 C C . GLU B 1 111 ? -5.48 38.188 18.516 1 96.88 111 GLU B C 1
ATOM 2280 O O . GLU B 1 111 ? -5.348 38.688 19.641 1 96.88 111 GLU B O 1
ATOM 2285 N N . THR B 1 112 ? -6.559 37.562 18.172 1 96.12 112 THR B N 1
ATOM 2286 C CA . THR B 1 112 ? -7.699 37.469 19.062 1 96.12 112 THR B CA 1
ATOM 2287 C C . THR B 1 112 ? -7.461 36.438 20.156 1 96.12 112 THR B C 1
ATOM 2289 O O . THR B 1 112 ? -8.086 36.469 21.219 1 96.12 112 THR B O 1
ATOM 2292 N N . ILE B 1 113 ? -6.602 35.594 19.969 1 94.94 113 ILE B N 1
ATOM 2293 C CA . ILE B 1 113 ? -6.312 34.5 20.891 1 94.94 113 ILE B CA 1
ATOM 2294 C C . ILE B 1 113 ? -5.086 34.844 21.734 1 94.94 113 ILE B C 1
ATOM 2296 O O . ILE B 1 113 ? -5.094 34.656 22.953 1 94.94 113 ILE B O 1
ATOM 2300 N N . LEU B 1 114 ? -4.113 35.375 20.969 1 95.06 114 LEU B N 1
ATOM 2301 C CA . LEU B 1 114 ? -2.861 35.781 21.594 1 95.06 114 LEU B CA 1
ATOM 2302 C C . LEU B 1 114 ? -2.508 37.219 21.172 1 95.06 114 LEU B C 1
ATOM 2304 O O . LEU B 1 114 ? -1.638 37.406 20.328 1 95.06 114 LEU B O 1
ATOM 2308 N N . PRO B 1 115 ? -3.014 38.219 21.812 1 94.5 115 PRO B N 1
ATOM 2309 C CA . PRO B 1 115 ? -2.848 39.594 21.359 1 94.5 115 PRO B CA 1
ATOM 2310 C C . PRO B 1 115 ? -1.451 40.156 21.656 1 94.5 115 PRO B C 1
ATOM 2312 O O . PRO B 1 115 ? -1.027 41.125 21.031 1 94.5 115 PRO B O 1
ATOM 2315 N N . ASN B 1 116 ? -0.608 39.531 22.469 1 91.44 116 ASN B N 1
ATOM 2316 C CA . ASN B 1 116 ? 0.645 40.156 22.906 1 91.44 116 ASN B CA 1
ATOM 2317 C C . ASN B 1 116 ? 1.853 39.344 22.406 1 91.44 116 ASN B C 1
ATOM 2319 O O . ASN B 1 116 ? 2.902 39.344 23.047 1 91.44 116 ASN B O 1
ATOM 2323 N N . LEU B 1 117 ? 1.676 38.781 21.234 1 95.19 117 LEU B N 1
ATOM 2324 C CA . LEU B 1 117 ? 2.838 38.062 20.703 1 95.19 117 LEU B CA 1
ATOM 2325 C C . LEU B 1 117 ? 3.838 39.062 20.109 1 95.19 117 LEU B C 1
ATOM 2327 O O . LEU B 1 117 ? 3.449 40 19.422 1 95.19 117 LEU B O 1
ATOM 2331 N N . PRO B 1 118 ? 5.082 38.875 20.391 1 95.12 118 PRO B N 1
ATOM 2332 C CA . PRO B 1 118 ? 6.082 39.719 19.719 1 95.12 118 PRO B CA 1
ATOM 2333 C C . PRO B 1 118 ? 6.133 39.469 18.219 1 95.12 118 PRO B C 1
ATOM 2335 O O . PRO B 1 118 ? 5.523 38.531 17.719 1 95.12 118 PRO B O 1
ATOM 2338 N N . LYS B 1 119 ? 6.855 40.406 17.5 1 95.25 119 LYS B N 1
ATOM 2339 C CA . LYS B 1 119 ? 7.035 40.219 16.062 1 95.25 119 LYS B CA 1
ATOM 2340 C C . LYS B 1 119 ? 7.996 39.062 15.773 1 95.25 119 LYS B C 1
ATOM 2342 O O . LYS B 1 119 ? 9.125 39.062 16.266 1 95.25 119 LYS B O 1
ATOM 2347 N N . PRO B 1 120 ? 7.57 38.125 15.039 1 96.44 120 PRO B N 1
ATOM 2348 C CA . PRO B 1 120 ? 8.477 37.031 14.711 1 96.44 120 PRO B CA 1
ATOM 2349 C C . PRO B 1 120 ? 9.562 37.438 13.719 1 96.44 120 PRO B C 1
ATOM 2351 O O . PRO B 1 120 ? 9.391 38.406 12.969 1 96.44 120 PRO B O 1
ATOM 2354 N N . VAL B 1 121 ? 10.68 36.656 13.742 1 95.88 121 VAL B N 1
ATOM 2355 C CA . VAL B 1 121 ? 11.773 36.938 12.812 1 95.88 121 VAL B CA 1
ATOM 2356 C C . VAL B 1 121 ? 11.523 36.219 11.492 1 95.88 121 VAL B C 1
ATOM 2358 O O . VAL B 1 121 ? 12.078 36.594 10.461 1 95.88 121 VAL B O 1
ATOM 2361 N N . HIS B 1 122 ? 10.766 35.156 11.594 1 95 122 HIS B N 1
ATOM 2362 C CA . HIS B 1 122 ? 10.43 34.375 10.406 1 95 122 HIS B CA 1
ATOM 2363 C C . HIS B 1 122 ? 9.031 33.781 10.516 1 95 122 HIS B C 1
ATOM 2365 O O . HIS B 1 122 ? 8.617 33.344 11.594 1 95 122 HIS B O 1
ATOM 2371 N N . ILE B 1 123 ? 8.359 33.781 9.406 1 96.31 123 ILE B N 1
ATOM 2372 C CA . ILE B 1 123 ? 7.035 33.188 9.328 1 96.31 123 ILE B CA 1
ATOM 2373 C C . ILE B 1 123 ? 6.996 32.188 8.172 1 96.31 123 ILE B C 1
ATOM 2375 O O . ILE B 1 123 ? 7.492 32.469 7.078 1 96.31 123 ILE B O 1
ATOM 2379 N N . LYS B 1 124 ? 6.488 31.047 8.445 1 94.06 124 LYS B N 1
ATOM 2380 C CA . LYS B 1 124 ? 6.297 30.031 7.414 1 94.06 124 LYS B CA 1
ATOM 2381 C C . LYS B 1 124 ? 4.844 29.562 7.352 1 94.06 124 LYS B C 1
ATOM 2383 O O . LYS B 1 124 ? 4.266 29.188 8.367 1 94.06 124 LYS B O 1
ATOM 2388 N N . CYS B 1 125 ? 4.262 29.719 6.238 1 93.5 125 CYS B N 1
ATOM 2389 C CA . CYS B 1 125 ? 2.895 29.266 6.012 1 93.5 125 CYS B CA 1
ATOM 2390 C C . CYS B 1 125 ? 2.865 28.047 5.09 1 93.5 125 CYS B C 1
ATOM 2392 O O . CYS B 1 125 ? 3.365 28.109 3.965 1 93.5 125 CYS B O 1
ATOM 2394 N N . GLN B 1 126 ? 2.316 26.953 5.621 1 90.81 126 GLN B N 1
ATOM 2395 C CA . GLN B 1 126 ? 2.312 25.688 4.879 1 90.81 126 GLN B CA 1
ATOM 2396 C C . GLN B 1 126 ? 0.89 25.188 4.648 1 90.81 126 GLN B C 1
ATOM 2398 O O . GLN B 1 126 ? 0.089 25.125 5.586 1 90.81 126 GLN B O 1
ATOM 2403 N N . LYS B 1 127 ? 0.566 24.906 3.393 1 88.69 127 LYS B N 1
ATOM 2404 C CA . LYS B 1 127 ? -0.7 24.281 3.049 1 88.69 127 LYS B CA 1
ATOM 2405 C C . LYS B 1 127 ? -0.548 22.75 2.979 1 88.69 127 LYS B C 1
ATOM 2407 O O . LYS B 1 127 ? 0.343 22.25 2.295 1 88.69 127 LYS B O 1
ATOM 2412 N N . TRP B 1 128 ? -1.392 22.141 3.666 1 87.44 128 TRP B N 1
ATOM 2413 C CA . TRP B 1 128 ? -1.483 20.688 3.576 1 87.44 128 TRP B CA 1
ATOM 2414 C C . TRP B 1 128 ? -2.748 20.266 2.836 1 87.44 128 TRP B C 1
ATOM 2416 O O . TRP B 1 128 ? -3.854 20.375 3.371 1 87.44 128 TRP B O 1
ATOM 2426 N N . ARG B 1 129 ? -2.525 19.75 1.607 1 84.81 129 ARG B N 1
ATOM 2427 C CA . ARG B 1 129 ? -3.662 19.344 0.789 1 84.81 129 ARG B CA 1
ATOM 2428 C C . ARG B 1 129 ? -4.297 18.062 1.334 1 84.81 129 ARG B C 1
ATOM 2430 O O . ARG B 1 129 ? -5.512 17.875 1.224 1 84.81 129 ARG B O 1
ATOM 2437 N N . TYR B 1 130 ? -3.504 17.203 1.85 1 86.69 130 TYR B N 1
ATOM 2438 C CA . TYR B 1 130 ? -3.971 15.945 2.434 1 86.69 130 TYR B CA 1
ATOM 2439 C C . TYR B 1 130 ? -3.674 15.898 3.928 1 86.69 130 TYR B C 1
ATOM 2441 O O . TYR B 1 130 ? -2.645 15.367 4.348 1 86.69 130 TYR B O 1
ATOM 2449 N N . SER B 1 131 ? -4.547 16.438 4.66 1 85.25 131 SER B N 1
ATOM 2450 C CA . SER B 1 131 ? -4.289 16.531 6.094 1 85.25 131 SER B CA 1
ATOM 2451 C C . SER B 1 131 ? -4.941 15.383 6.852 1 85.25 131 SER B C 1
ATOM 2453 O O . SER B 1 131 ? -4.293 14.727 7.664 1 85.25 131 SER B O 1
ATOM 2455 N N . GLN B 1 132 ? -6.223 15.188 6.625 1 85.88 132 GLN B N 1
ATOM 2456 C CA . GLN B 1 132 ? -6.98 14.156 7.328 1 85.88 132 GLN B CA 1
ATOM 2457 C C . GLN B 1 132 ? -8.008 13.5 6.41 1 85.88 132 GLN B C 1
ATOM 2459 O O . GLN B 1 132 ? -8.641 14.18 5.602 1 85.88 132 GLN B O 1
ATOM 2464 N N . VAL B 1 133 ? -8.203 12.273 6.73 1 90.94 133 VAL B N 1
ATOM 2465 C CA . VAL B 1 133 ? -9.18 11.539 5.93 1 90.94 133 VAL B CA 1
ATOM 2466 C C . VAL B 1 133 ? -10.594 12.031 6.258 1 90.94 133 VAL B C 1
ATOM 2468 O O . VAL B 1 133 ? -10.961 12.148 7.43 1 90.94 133 VAL B O 1
ATOM 2471 N N . THR B 1 134 ? -11.352 12.367 5.293 1 90.75 134 THR B N 1
ATOM 2472 C CA . THR B 1 134 ? -12.758 12.711 5.465 1 90.75 134 THR B CA 1
ATOM 2473 C C . THR B 1 134 ? -13.656 11.57 5.004 1 90.75 134 THR B C 1
ATOM 2475 O O . THR B 1 134 ? -14.734 11.359 5.559 1 90.75 134 THR B O 1
ATOM 2478 N N . GLN B 1 135 ? -13.266 10.891 3.998 1 93.69 135 GLN B N 1
ATOM 2479 C CA . GLN B 1 135 ? -13.898 9.672 3.523 1 93.69 135 GLN B CA 1
ATOM 2480 C C . GLN B 1 135 ? -12.867 8.602 3.191 1 93.69 135 GLN B C 1
ATOM 2482 O O . GLN B 1 135 ? -12.047 8.781 2.291 1 93.69 135 GLN B O 1
ATOM 2487 N N . ALA B 1 136 ? -12.984 7.527 3.887 1 95.31 136 ALA B N 1
ATOM 2488 C CA . ALA B 1 136 ? -12.047 6.438 3.65 1 95.31 136 ALA B CA 1
ATOM 2489 C C . ALA B 1 136 ? -12.414 5.656 2.393 1 95.31 136 ALA B C 1
ATOM 2491 O O . ALA B 1 136 ? -13.523 5.785 1.878 1 95.31 136 ALA B O 1
ATOM 2492 N N . VAL B 1 137 ? -11.398 4.906 1.86 1 95.31 137 VAL B N 1
ATOM 2493 C CA . VAL B 1 137 ? -11.656 4.008 0.741 1 95.31 137 VAL B CA 1
ATOM 2494 C C . VAL B 1 137 ? -12.852 3.107 1.068 1 95.31 137 VAL B C 1
ATOM 2496 O O . VAL B 1 137 ? -12.883 2.469 2.121 1 95.31 137 VAL B O 1
ATOM 2499 N N . PRO B 1 138 ? -13.781 3.082 0.214 1 94.06 138 PRO B N 1
ATOM 2500 C CA . PRO B 1 138 ? -14.992 2.316 0.522 1 94.06 138 PRO B CA 1
ATOM 2501 C C . PRO B 1 138 ? -14.766 0.808 0.47 1 94.06 138 PRO B C 1
ATOM 2503 O O . PRO B 1 138 ? -13.961 0.328 -0.331 1 94.06 138 PRO B O 1
ATOM 2506 N N . SER B 1 139 ? -15.453 0.024 1.367 1 91.5 139 SER B N 1
ATOM 2507 C CA . SER B 1 139 ? -15.578 -1.43 1.375 1 91.5 139 SER B CA 1
ATOM 2508 C C . SER B 1 139 ? -14.234 -2.1 1.63 1 91.5 139 SER B C 1
ATOM 2510 O O . SER B 1 139 ? -14.047 -3.271 1.292 1 91.5 139 SER B O 1
ATOM 2512 N N . CYS B 1 140 ? -13.289 -1.421 2.055 1 88.31 140 CYS B N 1
ATOM 2513 C CA . CYS B 1 140 ? -11.977 -1.955 2.391 1 88.31 140 CYS B CA 1
ATOM 2514 C C . CYS B 1 140 ? -11.547 -1.513 3.785 1 88.31 140 CYS B C 1
ATOM 2516 O O . CYS B 1 140 ? -10.609 -0.732 3.932 1 88.31 140 CYS B O 1
ATOM 2518 N N . PRO B 1 141 ? -12.227 -2.049 4.793 1 90.81 141 PRO B N 1
ATOM 2519 C CA . PRO B 1 141 ? -11.922 -1.58 6.145 1 90.81 141 PRO B CA 1
ATOM 2520 C C . PRO B 1 141 ? -10.516 -1.958 6.598 1 90.81 141 PRO B C 1
ATOM 2522 O O . PRO B 1 141 ? -10.234 -3.135 6.84 1 90.81 141 PRO B O 1
ATOM 2525 N N . GLY B 1 142 ? -9.609 -1.003 6.652 1 93.94 142 GLY B N 1
ATOM 2526 C CA . GLY B 1 142 ? -8.297 -1.136 7.27 1 93.94 142 GLY B CA 1
ATOM 2527 C C . GLY B 1 142 ? -7.18 -1.298 6.258 1 93.94 142 GLY B C 1
ATOM 2528 O O . GLY B 1 142 ? -6.043 -0.895 6.516 1 93.94 142 GLY B O 1
ATOM 2529 N N . GLN B 1 143 ? -7.531 -2.037 5.211 1 95.38 143 GLN B N 1
ATOM 2530 C CA . GLN B 1 143 ? -6.504 -2.281 4.207 1 95.38 143 GLN B CA 1
ATOM 2531 C C . GLN B 1 143 ? -7.117 -2.77 2.898 1 95.38 143 GLN B C 1
ATOM 2533 O O . GLN B 1 143 ? -8.312 -3.082 2.846 1 95.38 143 GLN B O 1
ATOM 2538 N N . MET B 1 144 ? -6.375 -2.719 1.872 1 95.06 144 MET B N 1
ATOM 2539 C CA . MET B 1 144 ? -6.754 -3.332 0.603 1 95.06 144 MET B CA 1
ATOM 2540 C C . MET B 1 144 ? -5.68 -4.297 0.12 1 95.06 144 MET B C 1
ATOM 2542 O O . MET B 1 144 ? -4.516 -3.92 -0.013 1 95.06 144 MET B O 1
ATOM 2546 N N . THR B 1 145 ? -6.09 -5.5 -0.056 1 92.94 145 THR B N 1
ATOM 2547 C CA . THR B 1 145 ? -5.227 -6.453 -0.744 1 92.94 145 THR B CA 1
ATOM 2548 C C . THR B 1 145 ? -5.328 -6.285 -2.256 1 92.94 145 THR B C 1
ATOM 2550 O O . THR B 1 145 ? -6.34 -6.648 -2.859 1 92.94 145 THR B O 1
ATOM 2553 N N . LEU B 1 146 ? -4.289 -5.73 -2.805 1 90.44 146 LEU B N 1
ATOM 2554 C CA . LEU B 1 146 ? -4.305 -5.41 -4.227 1 90.44 146 LEU B CA 1
ATOM 2555 C C . LEU B 1 146 ? -4.062 -6.66 -5.066 1 90.44 146 LEU B C 1
ATOM 2557 O O . LEU B 1 146 ? -4.613 -6.793 -6.164 1 90.44 146 LEU B O 1
ATOM 2561 N N . HIS B 1 147 ? -3.215 -7.512 -4.598 1 86.62 147 HIS B N 1
ATOM 2562 C CA . HIS B 1 147 ? -2.9 -8.781 -5.242 1 86.62 147 HIS B CA 1
ATOM 2563 C C . HIS B 1 147 ? -2.543 -9.852 -4.211 1 86.62 147 HIS B C 1
ATOM 2565 O O . HIS B 1 147 ? -1.89 -9.555 -3.207 1 86.62 147 HIS B O 1
ATOM 2571 N N . LEU B 1 148 ? -2.902 -11.047 -4.445 1 81.12 148 LEU B N 1
ATOM 2572 C CA . LEU B 1 148 ? -2.717 -12.094 -3.441 1 81.12 148 LEU B CA 1
ATOM 2573 C C . LEU B 1 148 ? -1.456 -12.898 -3.727 1 81.12 148 LEU B C 1
ATOM 2575 O O . LEU B 1 148 ? -0.674 -13.18 -2.814 1 81.12 148 LEU B O 1
ATOM 2579 N N . ASN B 1 149 ? -1.268 -13.367 -5.031 1 77.31 149 ASN B N 1
ATOM 2580 C CA . ASN B 1 149 ? -0.11 -14.164 -5.422 1 77.31 149 ASN B CA 1
ATOM 2581 C C . ASN B 1 149 ? 0.506 -13.656 -6.723 1 77.31 149 ASN B C 1
ATOM 2583 O O . ASN B 1 149 ? 0.075 -14.039 -7.812 1 77.31 149 ASN B O 1
ATOM 2587 N N . PRO B 1 150 ? 1.533 -12.711 -6.473 1 83.94 150 PRO B N 1
ATOM 2588 C CA . PRO B 1 150 ? 2.252 -12.297 -5.266 1 83.94 150 PRO B CA 1
ATOM 2589 C C . PRO B 1 150 ? 1.459 -11.305 -4.418 1 83.94 150 PRO B C 1
ATOM 2591 O O . PRO B 1 150 ? 0.643 -10.547 -4.953 1 83.94 150 PRO B O 1
ATOM 2594 N N . LEU B 1 151 ? 1.787 -11.273 -3.188 1 87.44 151 LEU B N 1
ATOM 2595 C CA . LEU B 1 151 ? 1.028 -10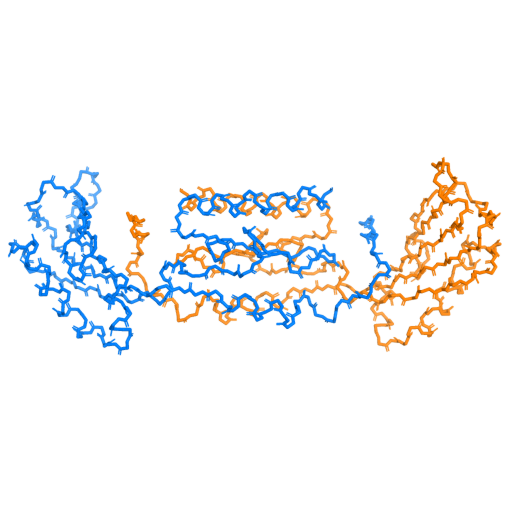.43 -2.27 1 87.44 151 LEU B CA 1
ATOM 2596 C C . LEU B 1 151 ? 1.414 -8.969 -2.434 1 87.44 151 LEU B C 1
ATOM 2598 O O . LEU B 1 151 ? 2.6 -8.633 -2.461 1 87.44 151 LEU B O 1
ATOM 2602 N N . LEU B 1 152 ? 0.498 -8.125 -2.6 1 89.94 152 LEU B N 1
ATOM 2603 C CA . LEU B 1 152 ? 0.58 -6.672 -2.578 1 89.94 152 LEU B CA 1
ATOM 2604 C C . LEU B 1 152 ? -0.558 -6.074 -1.756 1 89.94 152 LEU B C 1
ATOM 2606 O O . LEU B 1 152 ? -1.73 -6.363 -2.01 1 89.94 152 LEU B O 1
ATOM 2610 N N . ILE B 1 153 ? -0.191 -5.312 -0.762 1 93.5 153 ILE B N 1
ATOM 2611 C CA . ILE B 1 153 ? -1.197 -4.797 0.159 1 93.5 153 ILE B CA 1
ATOM 2612 C C . ILE B 1 153 ? -0.929 -3.318 0.442 1 93.5 153 ILE B C 1
ATOM 2614 O O . ILE B 1 153 ? 0.223 -2.879 0.434 1 93.5 153 ILE B O 1
ATOM 2618 N N . CYS B 1 154 ? -1.941 -2.594 0.687 1 93.81 154 CYS B N 1
ATOM 2619 C CA . CYS B 1 154 ? -1.832 -1.202 1.107 1 93.81 154 CYS B CA 1
ATOM 2620 C C . CYS B 1 154 ? -2.727 -0.922 2.309 1 93.81 154 CYS B C 1
ATOM 2622 O O . CYS B 1 154 ? -3.764 -1.565 2.479 1 93.81 154 CYS B O 1
ATOM 2624 N N . GLY B 1 155 ? -2.297 0.011 3.119 1 94 155 GLY B N 1
ATOM 2625 C CA . GLY B 1 155 ? -3.031 0.425 4.305 1 94 155 GLY B CA 1
ATOM 2626 C C . GLY B 1 155 ? -2.656 1.814 4.785 1 94 155 GLY B C 1
ATOM 2627 O O . GLY B 1 155 ? -1.935 2.539 4.098 1 94 155 GLY B O 1
ATOM 2628 N N . GLY B 1 156 ? -3.275 2.141 5.965 1 92.25 156 GLY B N 1
ATOM 2629 C CA . GLY B 1 156 ? -3.068 3.455 6.547 1 92.25 156 GLY B CA 1
ATOM 2630 C C . GLY B 1 156 ? -4.363 4.188 6.844 1 92.25 156 GLY B C 1
ATOM 2631 O O . GLY B 1 156 ? -5.43 3.574 6.902 1 92.25 156 GLY B O 1
ATOM 2632 N N . ASP B 1 157 ? -4.281 5.465 6.902 1 89.75 157 ASP B N 1
ATOM 2633 C CA . ASP B 1 157 ? -5.395 6.332 7.273 1 89.75 157 ASP B CA 1
ATOM 2634 C C . ASP B 1 157 ? -6.508 6.277 6.23 1 89.75 157 ASP B C 1
ATOM 2636 O O . ASP B 1 157 ? -7.691 6.312 6.574 1 89.75 157 ASP B O 1
ATOM 2640 N N . GLY B 1 158 ? -6.102 6.219 5.086 1 91.38 158 GLY B N 1
ATOM 2641 C CA . GLY B 1 158 ? -7.051 6.262 3.986 1 91.38 158 GLY B CA 1
ATOM 2642 C C . GLY B 1 158 ? -8.062 5.129 4.023 1 91.38 158 GLY B C 1
ATOM 2643 O O . GLY B 1 158 ? -9.086 5.184 3.346 1 91.38 158 GLY B O 1
ATOM 2644 N N . PHE B 1 159 ? -7.758 4.145 4.824 1 95.75 159 PHE B N 1
ATOM 2645 C CA . PHE B 1 159 ? -8.633 2.979 4.898 1 95.75 159 PHE B CA 1
ATOM 2646 C C . PHE B 1 159 ? -9.398 2.959 6.211 1 95.75 159 PHE B C 1
ATOM 2648 O O . PHE B 1 159 ? -10.156 2.021 6.484 1 95.75 159 PHE B O 1
ATOM 2655 N N . THR B 1 160 ? -9.195 3.93 7.012 1 93.62 160 THR B N 1
ATOM 2656 C CA . THR B 1 160 ? -9.828 4.051 8.32 1 93.62 160 THR B CA 1
ATOM 2657 C C . TH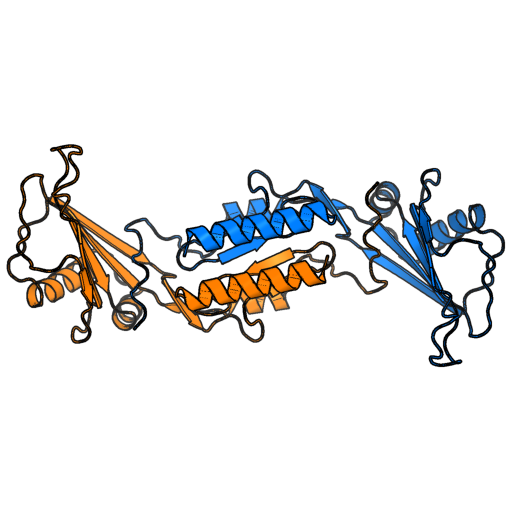R B 1 160 ? -10.125 5.512 8.641 1 93.62 160 THR B C 1
ATOM 2659 O O . THR B 1 160 ? -11.055 6.102 8.086 1 93.62 160 THR B O 1
ATOM 2662 N N . HIS B 1 161 ? -9.367 6.094 9.57 1 90.19 161 HIS B N 1
ATOM 2663 C CA . HIS B 1 161 ? -9.391 7.5 9.969 1 90.19 161 HIS B CA 1
ATOM 2664 C C . HIS B 1 161 ? -8.023 7.965 10.438 1 90.19 161 HIS B C 1
ATOM 2666 O O . HIS B 1 161 ? -7.184 7.148 10.828 1 90.19 161 HIS B O 1
ATOM 2672 N N . SER B 1 162 ? -7.879 9.242 10.305 1 85.44 162 SER B N 1
ATOM 2673 C CA . SER B 1 162 ? -6.57 9.82 10.562 1 85.44 162 SER B CA 1
ATOM 2674 C C . SER B 1 162 ? -6.363 10.07 12.055 1 85.44 162 SER B C 1
ATOM 2676 O O . SER B 1 162 ? -6.293 11.227 12.492 1 85.44 162 SER B O 1
ATOM 2678 N N . ASN B 1 163 ? -6.25 9.242 12.898 1 81.94 163 ASN B N 1
ATOM 2679 C CA . ASN B 1 163 ? -5.879 9.297 14.305 1 81.94 163 ASN B CA 1
ATOM 2680 C C . ASN B 1 163 ? -5.246 7.984 14.773 1 81.94 163 ASN B C 1
ATOM 2682 O O . ASN B 1 163 ? -5.027 7.078 13.969 1 81.94 163 ASN B O 1
ATOM 2686 N N . PHE B 1 164 ? -4.934 7.883 15.992 1 80.75 164 PHE B N 1
ATOM 2687 C CA . PHE B 1 164 ? -4.199 6.746 16.531 1 80.75 164 PHE B CA 1
ATOM 2688 C C . PHE B 1 164 ? -4.988 5.453 16.359 1 80.75 164 PHE B C 1
ATOM 2690 O O . PHE B 1 164 ? -4.438 4.438 15.938 1 80.75 164 PHE B O 1
ATOM 2697 N N . ASP B 1 165 ? -6.242 5.531 16.672 1 86 165 ASP B N 1
ATOM 2698 C CA . ASP B 1 165 ? -7.094 4.352 16.562 1 86 165 ASP B CA 1
ATOM 2699 C C . ASP B 1 165 ? -7.172 3.852 15.125 1 86 165 ASP B C 1
ATOM 2701 O O . ASP B 1 165 ? -7.141 2.645 14.875 1 86 165 ASP B O 1
ATOM 2705 N N . GLY B 1 166 ? -7.293 4.773 14.227 1 88.69 166 GLY B N 1
ATOM 2706 C CA . GLY B 1 166 ? -7.359 4.414 12.82 1 88.69 166 GLY B CA 1
ATOM 2707 C C . GLY B 1 166 ? -6.086 3.764 12.305 1 88.69 166 GLY B C 1
ATOM 2708 O O . GLY B 1 166 ? -6.137 2.762 11.594 1 88.69 166 GLY B O 1
ATOM 2709 N N . CYS B 1 167 ? -4.992 4.309 12.672 1 85.56 167 CYS B N 1
ATOM 2710 C CA . CYS B 1 167 ? -3.703 3.752 12.281 1 85.56 167 CYS B CA 1
ATOM 2711 C C . CYS B 1 167 ? -3.527 2.344 12.836 1 85.56 167 CYS B C 1
ATOM 2713 O O . CYS B 1 167 ? -3.057 1.447 12.133 1 85.56 167 CYS B O 1
ATOM 2715 N N . THR B 1 168 ? -3.891 2.158 14.086 1 86.81 168 THR B N 1
ATOM 2716 C CA . THR B 1 168 ? -3.803 0.85 14.719 1 86.81 168 THR B CA 1
ATOM 2717 C C . THR B 1 168 ? -4.719 -0.155 14.023 1 86.81 168 THR B C 1
ATOM 2719 O O . THR B 1 168 ? -4.32 -1.297 13.781 1 86.81 168 THR B O 1
ATOM 2722 N N . ALA B 1 169 ? -5.906 0.299 13.781 1 91.88 169 ALA B N 1
ATOM 2723 C CA . ALA B 1 169 ? -6.863 -0.573 13.102 1 91.88 169 ALA B CA 1
ATOM 2724 C C . ALA B 1 169 ? -6.316 -1.041 11.758 1 91.88 169 ALA B C 1
ATOM 2726 O O . ALA B 1 169 ? -6.469 -2.209 11.391 1 91.88 169 ALA B O 1
ATOM 2727 N N . SER B 1 170 ? -5.758 -0.15 11 1 92.94 170 SER B N 1
ATOM 2728 C CA . SER B 1 170 ? -5.156 -0.515 9.719 1 92.94 170 SER B CA 1
ATOM 2729 C C . SER B 1 170 ? -4.023 -1.517 9.906 1 92.94 170 SER B C 1
ATOM 2731 O O . SER B 1 170 ? -3.924 -2.496 9.172 1 92.94 170 SER B O 1
ATOM 2733 N N . ALA B 1 171 ? -3.186 -1.271 10.891 1 87.81 171 ALA B N 1
ATOM 2734 C CA . ALA B 1 171 ? -2.068 -2.166 11.18 1 87.81 171 ALA B CA 1
ATOM 2735 C C . ALA B 1 171 ? -2.559 -3.58 11.477 1 87.81 171 ALA B C 1
ATOM 2737 O O . ALA B 1 171 ? -2.031 -4.555 10.93 1 87.81 171 ALA B O 1
ATOM 2738 N N . LEU B 1 172 ? -3.504 -3.658 12.289 1 90 172 LEU B N 1
ATOM 2739 C CA . LEU B 1 172 ? -4.055 -4.957 12.672 1 90 172 LEU B CA 1
ATOM 2740 C C . LEU B 1 172 ? -4.688 -5.652 11.469 1 90 172 LEU B C 1
ATOM 2742 O O . LEU B 1 172 ? -4.566 -6.871 11.32 1 90 172 LEU B O 1
ATOM 2746 N N . SER B 1 173 ? -5.363 -4.957 10.695 1 93.5 173 SER B N 1
ATOM 2747 C CA . SER B 1 173 ? -5.98 -5.523 9.492 1 93.5 173 SER B CA 1
ATOM 2748 C C . SER B 1 173 ? -4.926 -6.09 8.547 1 93.5 173 SER B C 1
ATOM 2750 O O . SER B 1 173 ? -5.102 -7.184 8 1 93.5 173 SER B O 1
ATOM 2752 N N . ILE B 1 174 ? -3.84 -5.387 8.32 1 90.5 174 ILE B N 1
ATOM 2753 C CA . ILE B 1 174 ? -2.748 -5.84 7.469 1 90.5 174 ILE B CA 1
ATOM 2754 C C . ILE B 1 174 ? -2.145 -7.121 8.039 1 90.5 174 ILE B C 1
ATOM 2756 O O . ILE B 1 174 ? -1.895 -8.078 7.305 1 90.5 174 ILE B O 1
ATOM 2760 N N . LEU B 1 175 ? -1.939 -7.07 9.328 1 85.94 175 LEU B N 1
ATOM 2761 C CA . LEU B 1 175 ? -1.377 -8.25 9.977 1 85.94 175 LEU B CA 1
ATOM 2762 C C . LEU B 1 175 ? -2.277 -9.461 9.789 1 85.94 175 LEU B C 1
ATOM 2764 O O . LEU B 1 175 ? -1.79 -10.578 9.586 1 85.94 175 LEU B O 1
ATOM 2768 N N . GLU B 1 176 ? -3.475 -9.258 9.836 1 90.06 176 GLU B N 1
ATOM 2769 C CA . GLU B 1 176 ? -4.422 -10.352 9.664 1 90.06 176 GLU B CA 1
ATOM 2770 C C . GLU B 1 176 ? -4.32 -10.961 8.266 1 90.06 176 GLU B C 1
ATOM 2772 O O . GLU B 1 176 ? -4.367 -12.18 8.117 1 90.06 176 GLU B O 1
ATOM 2777 N N . VAL B 1 177 ? -4.27 -10.148 7.285 1 88.75 177 VAL B N 1
ATOM 2778 C CA . VAL B 1 177 ? -4.141 -10.633 5.918 1 88.75 177 VAL B CA 1
ATOM 2779 C C . VAL B 1 177 ? -2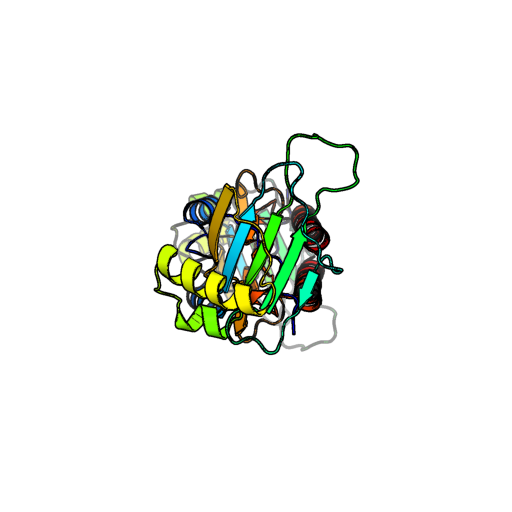.863 -11.461 5.781 1 88.75 177 VAL B C 1
ATOM 2781 O O . VAL B 1 177 ? -2.873 -12.531 5.172 1 88.75 177 VAL B O 1
ATOM 2784 N N . LEU B 1 178 ? -1.835 -10.953 6.301 1 80.5 178 LEU B N 1
ATOM 2785 C CA . LEU B 1 178 ? -0.537 -11.609 6.188 1 80.5 178 LEU B CA 1
ATOM 2786 C C . LEU B 1 178 ? -0.546 -12.961 6.895 1 80.5 178 LEU B C 1
ATOM 2788 O O . LEU B 1 178 ? 0.055 -13.922 6.414 1 80.5 178 LEU B O 1
ATOM 2792 N N . LYS B 1 179 ? -1.197 -12.969 8.031 1 79.5 179 LYS B N 1
ATOM 2793 C CA . LYS B 1 179 ? -1.322 -14.219 8.781 1 79.5 179 LYS B CA 1
ATOM 2794 C C . LYS B 1 179 ? -2.082 -15.273 7.973 1 79.5 179 LYS B C 1
ATOM 2796 O O . LYS B 1 179 ? -1.76 -16.453 8.031 1 79.5 179 LYS B O 1
ATOM 2801 N N . ASN B 1 180 ? -3.012 -14.789 7.254 1 81.06 180 ASN B N 1
ATOM 2802 C CA . ASN B 1 180 ? -3.854 -15.703 6.492 1 81.06 180 ASN B CA 1
ATOM 2803 C C . ASN B 1 180 ? -3.18 -16.125 5.191 1 81.06 180 ASN B C 1
ATOM 2805 O O . ASN B 1 180 ? -3.619 -17.078 4.543 1 81.06 180 ASN B O 1
ATOM 2809 N N . HIS B 1 181 ? -2.367 -15.406 4.77 1 73 181 HIS B N 1
ATOM 2810 C CA . HIS B 1 181 ? -1.657 -15.727 3.535 1 73 181 HIS B CA 1
ATOM 2811 C C . HIS B 1 181 ? -0.431 -16.594 3.816 1 73 181 HIS B C 1
ATOM 2813 O O . HIS B 1 181 ? 0.153 -17.172 2.896 1 73 181 HIS B O 1
ATOM 2819 N N . LEU B 1 182 ? -0.031 -16.578 5.086 1 59.41 182 LEU B N 1
ATOM 2820 C CA . LEU B 1 182 ? 1.07 -17.438 5.5 1 59.41 182 LEU B CA 1
ATOM 2821 C C . LEU B 1 182 ? 0.585 -18.875 5.73 1 59.41 182 LEU B C 1
ATOM 2823 O O . LEU B 1 182 ? -0.537 -19.078 6.191 1 59.41 182 LEU B O 1
#

pLDDT: mean 86.26, std 13.22, range [38.53, 98.06]